Protein AF-A0A1F6DJ27-F1 (afdb_monomer_lite)

Secondary structure (DSSP, 8-state):
-------TTEEEEEEEE-SSEEEEEEEEEETTEEEEEEEEEETT-SS-PPEEEEEEETTEEEEEHHHHT-SSEEEEEEETTEEEEEEESSSEEEEEEESS--GGGGSHHHHHHHHHHHHHHTT-EE---HHHHHHHHHHHHHHHHHHHHHHHHHHHHHHHHHHHHHHHHHTSPPEEEEBTTS-EEEEEEE-TTTGGGSPTT-EEEEES-TTSTTTTEEEEEEEEE-TTS-EEEEEEEEBP-

Radius of gyration: 35.92 Å; chains: 1; bounding box: 66×37×95 Å

Sequence (241 aa):
MEAVNVFPGLSILDRHETELFDVETCMLSYNNVDYSVTRIHAKASENPRFLVNLVTCGERIIWSHECSGYPGVALLAMTEGGPVVALCKGERVQRIEPFVDDPDLDDIVERAEAKREAAESIGYQPWFSDYERRAQMLEQEIIRISACENRRRAHVESEEARAALLTRVMRRPYISVTTERNMRVRGIPVRENEWVMLPPSFTAVLVEDLSRPRDTAREVFDVYTDLQGATKRRHVQQVAR

Organism: NCBI:txid1798491

pLDDT: mean 87.17, std 9.62, range [28.94, 97.06]

Structure (mmCIF, N/CA/C/O backbone):
data_AF-A0A1F6DJ27-F1
#
_entry.id   AF-A0A1F6DJ27-F1
#
loop_
_atom_site.group_PDB
_atom_site.id
_atom_site.type_symbol
_atom_site.label_atom_id
_atom_site.label_alt_id
_atom_site.label_comp_id
_atom_site.label_asym_id
_atom_site.label_entity_id
_atom_site.label_seq_id
_atom_site.pdbx_PDB_ins_code
_atom_site.Cartn_x
_atom_site.Cartn_y
_atom_site.Cartn_z
_atom_site.occupancy
_atom_site.B_iso_or_equiv
_atom_site.auth_seq_id
_atom_site.auth_comp_id
_atom_site.auth_asym_id
_atom_site.auth_atom_id
_atom_site.pdbx_PDB_model_num
ATOM 1 N N . MET A 1 1 ? -18.532 25.944 19.732 1.00 31.36 1 MET A N 1
ATOM 2 C CA . MET A 1 1 ? -19.281 24.696 19.485 1.00 31.36 1 MET A CA 1
ATOM 3 C C . MET A 1 1 ? -18.398 23.859 18.591 1.00 31.36 1 MET A C 1
ATOM 5 O O . MET A 1 1 ? -18.355 24.107 17.394 1.00 31.36 1 MET A O 1
ATOM 9 N N . GLU A 1 2 ? -17.571 23.011 19.195 1.00 28.94 2 GLU A N 1
ATOM 10 C CA . GLU A 1 2 ? -16.697 22.107 18.448 1.00 28.94 2 GLU A CA 1
ATOM 11 C C . GLU A 1 2 ? -17.560 21.043 17.776 1.00 28.94 2 GLU A C 1
ATOM 13 O O . GLU A 1 2 ? -18.524 20.554 18.367 1.00 28.94 2 GLU A O 1
ATOM 18 N N . ALA A 1 3 ? -17.256 20.755 16.513 1.00 31.14 3 ALA A N 1
ATOM 19 C CA . ALA A 1 3 ? -17.939 19.726 15.757 1.00 31.14 3 ALA A CA 1
ATOM 20 C C . ALA A 1 3 ? -17.819 18.407 16.527 1.00 31.14 3 ALA A C 1
ATOM 22 O O . ALA A 1 3 ? -16.717 17.905 16.743 1.00 31.14 3 ALA A O 1
ATOM 23 N N . VAL A 1 4 ? -18.956 17.858 16.955 1.00 44.09 4 VAL A N 1
ATOM 24 C CA . VAL A 1 4 ? -19.041 16.452 17.341 1.00 44.09 4 VAL A CA 1
ATOM 25 C C . VAL A 1 4 ? -18.571 15.691 16.106 1.00 44.09 4 VAL A C 1
ATOM 27 O O . VAL A 1 4 ? -19.277 15.673 15.102 1.00 44.09 4 VAL A O 1
ATOM 30 N N . ASN A 1 5 ? -17.339 15.178 16.131 1.00 45.66 5 ASN A N 1
ATOM 31 C CA . ASN A 1 5 ? -16.780 14.362 15.058 1.00 45.66 5 ASN A CA 1
ATOM 32 C C . ASN A 1 5 ? -17.649 13.105 14.947 1.00 45.66 5 ASN A C 1
ATOM 34 O O . ASN A 1 5 ? -17.445 12.119 15.656 1.00 45.66 5 ASN A O 1
ATOM 38 N N . VAL A 1 6 ? -18.680 13.171 14.107 1.00 63.84 6 VAL A N 1
ATOM 39 C CA . VAL A 1 6 ? -19.507 12.021 13.767 1.00 63.84 6 VAL A CA 1
ATOM 40 C C . VAL A 1 6 ? -18.639 11.140 12.885 1.00 63.84 6 VAL A C 1
ATOM 42 O O . VAL A 1 6 ? -18.229 11.547 11.799 1.00 63.84 6 VAL A O 1
ATOM 45 N N . PHE A 1 7 ? -18.301 9.957 13.392 1.00 79.25 7 PHE A N 1
ATOM 46 C CA . PHE A 1 7 ? -17.564 8.960 12.628 1.00 79.25 7 PHE A CA 1
ATOM 47 C C . PHE A 1 7 ? -18.301 8.689 11.298 1.00 79.25 7 PHE A C 1
ATOM 49 O O . PHE A 1 7 ? -19.530 8.561 11.323 1.00 79.25 7 PHE A O 1
ATOM 56 N N . PRO A 1 8 ? -17.611 8.629 10.143 1.00 82.75 8 PRO A N 1
ATOM 57 C CA . PRO A 1 8 ? -18.275 8.477 8.850 1.00 82.75 8 PRO A CA 1
ATOM 58 C C . PRO A 1 8 ? -19.182 7.244 8.810 1.00 82.75 8 PRO A C 1
ATOM 60 O O . PRO A 1 8 ? -18.768 6.158 9.200 1.00 82.75 8 PRO A O 1
ATOM 63 N N . GLY A 1 9 ? -20.424 7.415 8.349 1.00 82.69 9 GLY A N 1
ATOM 64 C CA . GLY A 1 9 ? -21.405 6.325 8.259 1.00 82.69 9 GLY A CA 1
ATOM 65 C C . GLY A 1 9 ? -22.051 5.917 9.589 1.00 82.69 9 GLY A C 1
ATOM 66 O O . GLY A 1 9 ? -22.856 4.987 9.599 1.00 82.69 9 GLY A O 1
ATOM 67 N N . LEU A 1 10 ? -21.733 6.592 10.700 1.00 91.69 10 LEU A N 1
ATOM 68 C CA . LEU A 1 10 ? -22.278 6.284 12.020 1.00 91.69 10 LEU A CA 1
ATOM 69 C C . LEU A 1 10 ? -23.583 7.051 12.293 1.00 91.69 10 LEU A C 1
ATOM 71 O O . LEU A 1 10 ? -23.615 8.280 12.262 1.00 91.69 10 LEU A O 1
ATOM 75 N N . SER A 1 11 ? -24.641 6.324 12.641 1.00 91.50 11 SER A N 1
ATOM 76 C CA . SER A 1 11 ? -25.944 6.845 13.064 1.00 91.50 11 SER A CA 1
ATOM 77 C C . SER A 1 11 ? -26.268 6.369 14.477 1.00 91.50 11 SER A C 1
ATOM 79 O O . SER A 1 11 ? -26.145 5.185 14.774 1.00 91.50 11 SER A O 1
ATOM 81 N N . ILE A 1 12 ? -26.693 7.267 15.364 1.00 92.25 12 ILE A N 1
ATOM 82 C CA . ILE A 1 12 ? -27.079 6.901 16.735 1.00 92.25 12 ILE A CA 1
ATOM 83 C C . ILE A 1 12 ? -28.506 6.345 16.702 1.00 92.25 12 ILE A C 1
ATOM 85 O O . ILE A 1 12 ? -29.410 7.015 16.209 1.00 92.25 12 ILE A O 1
ATOM 89 N N . LEU A 1 13 ? -28.696 5.124 17.207 1.00 90.88 13 LEU A N 1
ATOM 90 C CA . LEU A 1 13 ? -30.005 4.467 17.276 1.00 90.88 13 LEU A CA 1
ATOM 91 C C . LEU A 1 13 ? -30.664 4.670 18.634 1.00 90.88 13 LEU A C 1
ATOM 93 O O . LEU A 1 13 ? -31.853 4.960 18.711 1.00 90.88 13 LEU A O 1
ATOM 97 N N . ASP A 1 14 ? -29.879 4.499 19.694 1.00 91.94 14 ASP A N 1
ATOM 98 C CA . ASP A 1 14 ? -30.344 4.596 21.068 1.00 91.94 14 ASP A CA 1
ATOM 99 C C . ASP A 1 14 ? -29.255 5.191 21.957 1.00 91.94 14 ASP A C 1
ATOM 101 O O . ASP A 1 14 ? -28.054 5.013 21.712 1.00 91.94 14 ASP A O 1
ATOM 105 N N . ARG A 1 15 ? -29.687 5.905 22.994 1.00 91.38 15 ARG A N 1
ATOM 106 C CA . ARG A 1 15 ? -28.810 6.545 23.967 1.00 91.38 15 ARG A CA 1
ATOM 107 C C . ARG A 1 15 ? -29.389 6.373 25.358 1.00 91.38 15 ARG A C 1
ATOM 109 O O . ARG A 1 15 ? -30.482 6.848 25.659 1.00 91.38 15 ARG A O 1
ATOM 116 N N . HIS A 1 16 ? -28.605 5.739 26.216 1.00 91.38 16 HIS A N 1
ATOM 117 C CA . HIS A 1 16 ? -28.919 5.559 27.618 1.00 91.38 16 HIS A CA 1
ATOM 118 C C . HIS A 1 16 ? -27.934 6.351 28.471 1.00 91.38 16 HIS A C 1
ATOM 120 O O . HIS A 1 16 ? -26.732 6.082 28.475 1.00 91.38 16 HIS A O 1
ATOM 126 N N . GLU A 1 17 ? -28.449 7.334 29.200 1.00 90.06 17 GLU A N 1
ATOM 127 C CA . GLU A 1 17 ? -27.646 8.170 30.083 1.00 90.06 17 GLU A CA 1
ATOM 128 C C . GLU A 1 17 ? -27.839 7.756 31.537 1.00 90.06 17 GLU A C 1
ATOM 130 O O . GLU A 1 17 ? -28.958 7.632 32.033 1.00 90.06 17 GLU A O 1
ATOM 135 N N . THR A 1 18 ? -26.723 7.600 32.237 1.00 89.88 18 THR A N 1
ATOM 136 C CA . THR A 1 18 ? -26.673 7.396 33.685 1.00 89.88 18 THR A CA 1
ATOM 137 C C . THR A 1 18 ? -25.943 8.567 34.344 1.00 89.88 18 THR A C 1
ATOM 139 O O . THR A 1 18 ? -25.424 9.464 33.670 1.00 89.88 18 THR A O 1
ATOM 142 N N . GLU A 1 19 ? -25.873 8.579 35.675 1.00 87.00 19 GLU A N 1
ATOM 143 C CA . GLU A 1 19 ? -25.094 9.586 36.412 1.00 87.00 19 GLU A CA 1
ATOM 144 C C . GLU A 1 19 ? -23.590 9.508 36.101 1.00 87.00 19 GLU A C 1
ATOM 146 O O . GLU A 1 19 ? -22.896 10.521 36.146 1.00 87.00 19 GLU A O 1
ATOM 151 N N . LEU A 1 20 ? -23.087 8.320 35.751 1.00 88.88 20 LEU A N 1
ATOM 152 C CA . LEU A 1 20 ? -21.654 8.055 35.584 1.00 88.88 20 LEU A CA 1
ATOM 153 C C . LEU A 1 20 ? -21.230 7.900 34.117 1.00 88.88 20 LEU A C 1
ATOM 155 O O . LEU A 1 20 ? -20.099 8.240 33.763 1.00 88.88 20 LEU A O 1
ATOM 159 N N . PHE A 1 21 ? -22.123 7.403 33.262 1.00 90.62 21 PHE A N 1
ATOM 160 C CA . PHE A 1 21 ? -21.814 7.010 31.888 1.00 90.62 21 PHE A CA 1
ATOM 161 C C . PHE A 1 21 ? -22.913 7.413 30.908 1.00 90.62 21 PHE A C 1
ATOM 163 O O . PHE A 1 21 ? -24.098 7.339 31.238 1.00 90.62 21 PHE A O 1
ATOM 170 N N . ASP A 1 22 ? -22.505 7.735 29.687 1.00 90.81 22 ASP A N 1
ATOM 171 C CA . ASP A 1 22 ? -23.363 7.762 28.507 1.00 90.81 22 ASP A CA 1
ATOM 172 C C . ASP A 1 22 ? -23.076 6.514 27.675 1.00 90.81 22 ASP A C 1
ATOM 174 O O . ASP A 1 22 ? -21.931 6.257 27.294 1.00 90.81 22 ASP A O 1
ATOM 178 N N . VAL A 1 23 ? -24.111 5.729 27.400 1.00 92.94 23 VAL A N 1
ATOM 179 C CA . VAL A 1 23 ? -24.032 4.552 26.537 1.00 92.94 23 VAL A CA 1
ATOM 180 C C . VAL A 1 23 ? -24.802 4.850 25.264 1.00 92.94 23 VAL A C 1
ATOM 182 O O . VAL A 1 23 ? -25.973 5.220 25.310 1.00 92.94 23 VAL A O 1
ATOM 185 N N . GLU A 1 24 ? -24.150 4.679 24.122 1.00 94.06 24 GLU A N 1
ATOM 186 C CA . GLU A 1 24 ? -24.771 4.848 22.815 1.00 94.06 24 GLU A CA 1
ATOM 187 C C . GLU A 1 24 ? -24.699 3.540 22.036 1.00 94.06 24 GLU A C 1
ATOM 189 O O . GLU A 1 24 ? -23.640 2.914 21.934 1.00 94.06 24 GLU A O 1
ATOM 194 N N . THR A 1 25 ? -25.834 3.148 21.465 1.00 93.62 25 THR A N 1
ATOM 195 C CA . THR A 1 25 ? -25.895 2.098 20.451 1.00 93.62 25 THR A CA 1
ATOM 196 C C . THR A 1 25 ? -26.029 2.772 19.098 1.00 93.62 25 THR A C 1
ATOM 198 O O . THR A 1 25 ? -26.949 3.559 18.863 1.00 93.62 25 THR A O 1
ATOM 201 N N . CYS A 1 26 ? -25.088 2.492 18.209 1.00 93.88 26 CYS A N 1
ATOM 202 C CA . CYS A 1 26 ? -24.986 3.120 16.905 1.00 93.88 26 CYS A CA 1
ATOM 203 C C . CYS A 1 26 ? -25.068 2.074 15.797 1.00 93.88 26 CYS A C 1
ATOM 205 O O . CYS A 1 26 ? -24.587 0.958 15.962 1.00 93.88 26 CYS A O 1
ATOM 207 N N . MET A 1 27 ? -25.614 2.463 14.650 1.00 94.62 27 MET A N 1
ATOM 208 C CA . MET A 1 27 ? -25.436 1.745 13.397 1.00 94.62 27 MET A CA 1
ATOM 209 C C . MET A 1 27 ? -24.292 2.382 12.618 1.00 94.62 27 MET A C 1
ATOM 211 O O . MET A 1 27 ? -24.297 3.593 12.412 1.00 94.62 27 MET A O 1
ATOM 215 N N . LEU A 1 28 ? -23.333 1.588 12.168 1.00 94.38 28 LEU A N 1
ATOM 216 C CA . LEU A 1 28 ? -22.291 1.990 11.237 1.00 94.38 28 LEU A CA 1
ATOM 217 C C . LEU A 1 28 ? -22.537 1.282 9.908 1.00 94.38 28 LEU A C 1
ATOM 219 O O . LEU A 1 28 ? -22.420 0.063 9.848 1.00 94.38 28 LEU A O 1
ATOM 223 N N . SER A 1 29 ? -22.856 2.031 8.856 1.00 91.94 29 SER A N 1
ATOM 224 C CA . SER A 1 29 ? -23.023 1.460 7.515 1.00 91.94 29 SER A CA 1
ATOM 225 C C . SER A 1 29 ? -21.735 1.616 6.709 1.00 91.94 29 SER A C 1
ATOM 227 O O . SER A 1 29 ? -21.254 2.736 6.512 1.00 91.94 29 SER A O 1
ATOM 229 N N . TYR A 1 30 ? -21.163 0.502 6.251 1.00 91.44 30 TYR A N 1
ATOM 230 C CA . TYR A 1 30 ? -19.947 0.466 5.437 1.00 91.44 30 TYR A CA 1
ATOM 231 C C . TYR A 1 30 ? -20.055 -0.628 4.370 1.00 91.44 30 TYR A C 1
ATOM 233 O O . TYR A 1 30 ? -20.403 -1.763 4.677 1.00 91.44 30 TYR A O 1
ATOM 241 N N . ASN A 1 31 ? -19.785 -0.296 3.102 1.00 88.81 31 ASN A N 1
ATOM 242 C CA . ASN A 1 31 ? -19.883 -1.223 1.961 1.00 88.81 31 ASN A CA 1
ATOM 243 C C . ASN A 1 31 ? -21.206 -2.025 1.889 1.00 88.81 31 ASN A C 1
ATOM 245 O O . ASN A 1 31 ? -21.210 -3.200 1.532 1.00 88.81 31 ASN A O 1
ATOM 249 N N . ASN A 1 32 ? -22.341 -1.377 2.185 1.00 87.75 32 ASN A N 1
ATOM 250 C CA . ASN A 1 32 ? -23.682 -1.987 2.264 1.00 87.75 32 ASN A CA 1
ATOM 251 C C . ASN A 1 32 ? -23.837 -3.063 3.356 1.00 87.75 32 ASN A C 1
ATOM 253 O O . ASN A 1 32 ? -24.753 -3.884 3.288 1.00 87.75 32 ASN A O 1
ATOM 257 N N . VAL A 1 33 ? -22.952 -3.061 4.351 1.00 90.81 33 VAL A N 1
ATOM 258 C CA . VAL A 1 33 ? -23.055 -3.879 5.556 1.00 90.81 33 VAL A CA 1
ATOM 259 C C . VAL A 1 33 ? -23.272 -2.954 6.746 1.00 90.81 33 VAL A C 1
ATOM 261 O O . VAL A 1 33 ? -22.558 -1.968 6.928 1.00 90.81 33 VAL A O 1
ATOM 264 N N . ASP A 1 34 ? -24.275 -3.288 7.549 1.00 93.81 34 ASP A N 1
ATOM 265 C CA . ASP A 1 34 ? -24.663 -2.528 8.727 1.00 93.81 34 ASP A CA 1
ATOM 266 C C . ASP A 1 34 ? -24.123 -3.207 9.990 1.00 93.81 34 ASP A C 1
ATOM 268 O O . ASP A 1 34 ? -24.441 -4.359 10.300 1.00 93.81 34 ASP A O 1
ATOM 272 N N . TYR A 1 35 ? -23.297 -2.470 10.725 1.00 95.31 35 TYR A N 1
ATOM 273 C CA . TYR A 1 35 ? -22.656 -2.907 11.956 1.00 95.31 35 TYR A CA 1
ATOM 274 C C . TYR A 1 35 ? -23.286 -2.201 13.151 1.00 95.31 35 TYR A C 1
ATOM 276 O O . TYR A 1 35 ? -23.347 -0.974 13.191 1.00 95.31 35 TYR A O 1
ATOM 284 N N . SER A 1 36 ? -23.698 -2.953 14.166 1.00 96.06 36 SER A N 1
ATOM 285 C CA . SER A 1 36 ? -24.142 -2.369 15.430 1.00 96.06 36 SER A CA 1
ATOM 286 C C . SER A 1 36 ? -22.947 -2.203 16.366 1.00 96.06 36 SER A C 1
ATOM 288 O O . SER A 1 36 ? -22.246 -3.170 16.678 1.00 96.06 36 SER A O 1
ATOM 290 N N . VAL A 1 37 ? -22.704 -0.963 16.791 1.00 96.12 37 VAL A N 1
ATOM 291 C CA . VAL A 1 37 ? -21.582 -0.552 17.638 1.00 96.12 37 VAL A CA 1
ATOM 292 C C . VAL A 1 37 ? -22.128 0.013 18.944 1.00 96.12 37 VAL A C 1
ATOM 294 O O . VAL A 1 37 ? -22.766 1.064 18.955 1.00 96.12 37 VAL A O 1
ATOM 297 N N . THR A 1 38 ? -21.840 -0.649 20.061 1.00 95.19 38 THR A N 1
ATOM 298 C CA . THR A 1 38 ? -22.116 -0.123 21.402 1.00 95.19 38 THR A CA 1
ATOM 299 C C . THR A 1 38 ? -20.874 0.569 21.933 1.00 95.19 38 THR A C 1
ATOM 301 O O . THR A 1 38 ? -19.794 -0.029 21.999 1.00 95.19 38 THR A O 1
ATOM 304 N N . ARG A 1 39 ? -21.027 1.824 22.349 1.00 93.81 39 ARG A N 1
ATOM 305 C CA . ARG A 1 39 ? -19.933 2.661 22.833 1.00 93.81 39 ARG A CA 1
ATOM 306 C C . ARG A 1 39 ? -20.294 3.370 24.135 1.00 93.81 39 ARG A C 1
ATOM 308 O O . ARG A 1 39 ? -21.455 3.686 24.373 1.00 93.81 39 ARG A O 1
ATOM 315 N N . ILE A 1 40 ? -19.298 3.598 24.984 1.00 92.75 40 ILE A N 1
ATOM 316 C CA . ILE A 1 40 ? -19.460 4.087 26.356 1.00 92.75 40 ILE A CA 1
ATOM 317 C C . ILE A 1 40 ? -18.561 5.302 26.565 1.00 92.75 40 ILE A C 1
ATOM 319 O O . ILE A 1 40 ? -17.367 5.253 26.284 1.00 92.75 40 ILE A O 1
ATOM 323 N N . HIS A 1 41 ? -19.113 6.381 27.101 1.00 89.88 41 HIS A N 1
ATOM 324 C CA . HIS A 1 41 ? -18.368 7.556 27.532 1.00 89.88 41 HIS A CA 1
ATOM 325 C C . HIS A 1 41 ? -18.562 7.758 29.036 1.00 89.88 41 HIS A C 1
ATOM 327 O O . HIS A 1 41 ? -19.687 7.836 29.521 1.00 89.88 41 HIS A O 1
ATOM 333 N N . ALA A 1 42 ? -17.467 7.822 29.793 1.00 87.00 42 ALA A N 1
ATOM 334 C CA . ALA A 1 42 ? -17.525 8.114 31.221 1.00 87.00 42 ALA A CA 1
ATOM 335 C C . ALA A 1 42 ? -17.586 9.629 31.439 1.00 87.00 42 ALA A C 1
ATOM 337 O O . ALA A 1 42 ? -16.676 10.340 31.028 1.00 87.00 42 ALA A O 1
ATOM 338 N N . LYS A 1 43 ? -18.606 10.127 32.146 1.00 86.25 43 LYS A N 1
ATOM 339 C CA . LYS A 1 43 ? -18.803 11.576 32.364 1.00 86.25 43 LYS A CA 1
ATOM 340 C C . LYS A 1 43 ? -17.688 12.229 33.183 1.00 86.25 43 LYS A C 1
ATOM 342 O O . LYS A 1 43 ? -17.456 13.424 33.061 1.00 86.25 43 LYS A O 1
ATOM 347 N N . ALA A 1 44 ? -17.000 11.442 34.009 1.00 83.38 44 ALA A N 1
ATOM 348 C CA . ALA A 1 44 ? -15.843 11.882 34.787 1.00 83.38 44 ALA A CA 1
ATOM 349 C C . ALA A 1 44 ? -14.523 11.884 33.986 1.00 83.38 44 ALA A C 1
ATOM 351 O O . ALA A 1 44 ? -13.494 12.294 34.517 1.00 83.38 44 ALA A O 1
ATOM 352 N N . SER A 1 45 ? -14.523 11.384 32.746 1.00 79.50 45 SER A N 1
ATOM 353 C CA . SER A 1 45 ? -13.336 11.349 31.892 1.00 79.50 45 SER A CA 1
ATOM 354 C C . SER A 1 45 ? -13.010 12.746 31.369 1.00 79.50 45 SER A C 1
ATOM 356 O O . SER A 1 45 ? -13.869 13.425 30.816 1.00 79.50 45 SER A O 1
ATOM 358 N N . GLU A 1 46 ? -11.742 13.147 31.464 1.00 74.44 46 GLU A N 1
ATOM 359 C CA . GLU A 1 46 ? -11.236 14.337 30.763 1.00 74.44 46 GLU A CA 1
ATOM 360 C C . GLU A 1 46 ? -11.166 14.120 29.241 1.00 74.44 46 GLU A C 1
ATOM 362 O O . GLU A 1 46 ? -11.126 15.076 28.470 1.00 74.44 46 GLU A O 1
ATOM 367 N N . ASN A 1 47 ? -11.164 12.860 28.792 1.00 73.94 47 ASN A N 1
ATOM 368 C CA . ASN A 1 47 ? -11.195 12.506 27.381 1.00 73.94 47 ASN A CA 1
ATOM 369 C C . ASN A 1 47 ? -12.656 12.427 26.898 1.00 73.94 47 ASN A C 1
ATOM 371 O O . ASN A 1 47 ? -13.366 11.524 27.350 1.00 73.94 47 ASN A O 1
ATOM 375 N N . PRO A 1 48 ? -13.087 13.290 25.956 1.00 72.81 48 PRO A N 1
ATOM 376 C CA . PRO A 1 48 ? -14.474 13.365 25.486 1.00 72.81 48 PRO A CA 1
ATOM 377 C C . PRO A 1 48 ? -14.876 12.207 24.552 1.00 72.81 48 PRO A C 1
ATOM 379 O O . PRO A 1 48 ? -15.929 12.245 23.915 1.00 72.81 48 PRO A O 1
ATOM 382 N N . ARG A 1 49 ? -14.011 11.202 24.376 1.00 81.81 49 ARG A N 1
ATOM 383 C CA . ARG A 1 49 ? -14.202 10.130 23.396 1.00 81.81 49 ARG A CA 1
ATOM 384 C C . ARG A 1 49 ? -14.989 8.965 23.971 1.00 81.81 49 ARG A C 1
ATOM 386 O O . ARG A 1 49 ? -14.729 8.494 25.074 1.00 81.81 49 ARG A O 1
ATOM 393 N N . PHE A 1 50 ? -15.888 8.441 23.149 1.00 85.69 50 PHE A N 1
ATOM 394 C CA . PHE A 1 50 ? -16.565 7.183 23.415 1.00 85.69 50 PHE A CA 1
ATOM 395 C C . PHE A 1 50 ? -15.619 5.999 23.194 1.00 85.69 50 PHE A C 1
ATOM 397 O O . PHE A 1 50 ? -14.977 5.885 22.148 1.00 85.69 50 PHE A O 1
ATOM 404 N N . LEU A 1 51 ? -15.581 5.102 24.173 1.00 92.19 51 LEU A N 1
ATOM 405 C CA . LEU A 1 51 ? -14.883 3.828 24.110 1.00 92.19 51 LEU A CA 1
ATOM 406 C C . LEU A 1 51 ? -15.788 2.777 23.471 1.00 92.19 51 LEU A C 1
ATOM 408 O O . LEU A 1 51 ? -16.952 2.654 23.840 1.00 92.19 51 LEU A O 1
ATOM 412 N N . VAL A 1 52 ? -15.265 2.003 22.530 1.00 94.25 52 VAL A N 1
ATOM 413 C CA . VAL A 1 52 ? -16.003 0.896 21.915 1.00 94.25 52 VAL A CA 1
ATOM 414 C C . VAL A 1 52 ? -16.085 -0.257 22.913 1.00 94.25 52 VAL A C 1
ATOM 416 O O . VAL A 1 52 ? -15.066 -0.689 23.448 1.00 94.25 52 VAL A O 1
ATOM 419 N N . ASN A 1 53 ? -17.294 -0.759 23.155 1.00 93.94 53 ASN A N 1
ATOM 420 C CA . ASN A 1 53 ? -17.533 -1.905 24.030 1.00 93.94 53 ASN A CA 1
ATOM 421 C C . ASN A 1 53 ? -17.853 -3.178 23.235 1.00 93.94 53 ASN A C 1
ATOM 423 O O . ASN A 1 53 ? -17.325 -4.242 23.542 1.00 93.94 53 ASN A O 1
ATOM 427 N N . LEU A 1 54 ? -18.700 -3.069 22.208 1.00 95.69 54 LEU A N 1
ATOM 428 C CA . LEU A 1 54 ? -19.178 -4.207 21.422 1.00 95.69 54 LEU A CA 1
ATOM 429 C C . LEU A 1 54 ? -19.401 -3.797 19.963 1.00 95.69 54 LEU A C 1
ATOM 431 O O . LEU A 1 54 ? -19.930 -2.719 19.698 1.00 95.69 54 LEU A O 1
ATOM 435 N N . VAL A 1 55 ? -19.032 -4.678 19.036 1.00 96.31 55 VAL A N 1
ATOM 436 C CA . VAL A 1 55 ? -19.296 -4.572 17.598 1.00 96.31 55 VAL A CA 1
ATOM 437 C C . VAL A 1 55 ? -19.923 -5.876 17.117 1.00 96.31 55 VAL A C 1
ATOM 439 O O . VAL A 1 55 ? -19.368 -6.960 17.318 1.00 96.31 55 VAL A O 1
ATOM 442 N N . THR A 1 56 ? -21.072 -5.773 16.455 1.00 96.00 56 THR A N 1
ATOM 443 C CA . THR A 1 56 ? -21.816 -6.913 15.903 1.00 96.00 56 THR A CA 1
ATOM 444 C C . THR A 1 56 ? -22.242 -6.655 14.461 1.00 96.00 56 THR A C 1
ATOM 446 O O . THR A 1 56 ? -22.434 -5.511 14.054 1.00 96.00 56 THR A O 1
ATOM 449 N N . CYS A 1 57 ? -22.405 -7.727 13.689 1.00 94.38 57 CYS A N 1
ATOM 450 C CA . CYS A 1 57 ? -23.008 -7.716 12.358 1.00 94.38 57 CYS A CA 1
ATOM 451 C C . CYS A 1 57 ? -24.079 -8.810 12.316 1.00 94.38 57 CYS A C 1
ATOM 453 O O . CYS A 1 57 ? -23.763 -10.004 12.325 1.00 94.38 57 CYS A O 1
ATOM 455 N N . GLY A 1 58 ? -25.353 -8.409 12.322 1.00 91.00 58 GLY A N 1
ATOM 456 C CA . GLY A 1 58 ? -26.462 -9.330 12.577 1.00 91.00 58 GLY A CA 1
ATOM 457 C C . GLY A 1 58 ? -26.314 -9.993 13.950 1.00 91.00 58 GLY A C 1
ATOM 458 O O . GLY A 1 58 ? -26.191 -9.310 14.961 1.00 91.00 58 GLY A O 1
ATOM 459 N N . GLU A 1 59 ? -26.284 -11.325 13.985 1.00 91.12 59 GLU A N 1
ATOM 460 C CA . GLU A 1 59 ? -26.103 -12.106 15.221 1.00 91.12 59 GLU A CA 1
ATOM 461 C C . GLU A 1 59 ? -24.624 -12.393 15.556 1.00 91.12 59 GLU A C 1
ATOM 463 O O . GLU A 1 59 ? -24.317 -12.909 16.632 1.00 91.12 59 GLU A O 1
ATOM 468 N N . ARG A 1 60 ? -23.681 -12.074 14.654 1.00 93.12 60 ARG A N 1
ATOM 469 C CA . ARG A 1 60 ? -22.246 -12.345 14.849 1.00 93.12 60 ARG A CA 1
ATOM 470 C C . ARG A 1 60 ? -21.595 -11.225 15.656 1.00 93.12 60 ARG A C 1
ATOM 472 O O . ARG A 1 60 ? -21.653 -10.059 15.266 1.00 93.12 60 ARG A O 1
ATOM 479 N N . ILE A 1 61 ? -20.886 -11.593 16.722 1.00 94.06 61 ILE A N 1
ATOM 480 C CA . ILE A 1 61 ? -19.953 -10.697 17.415 1.00 94.06 61 ILE A CA 1
ATOM 481 C C . ILE A 1 61 ? -18.675 -10.615 16.586 1.00 94.06 61 ILE A C 1
ATOM 483 O O . ILE A 1 61 ? -18.008 -11.624 16.362 1.00 94.06 61 ILE A O 1
ATOM 487 N N . ILE A 1 62 ? -18.351 -9.411 16.127 1.00 93.81 62 ILE A N 1
ATOM 488 C CA . ILE A 1 62 ? -17.086 -9.121 15.446 1.00 93.81 62 ILE A CA 1
ATOM 489 C C . ILE A 1 62 ? -16.019 -8.850 16.493 1.00 93.81 62 ILE A C 1
ATOM 491 O O . ILE A 1 62 ? -14.933 -9.417 16.449 1.00 93.81 62 ILE A O 1
ATOM 495 N N . TRP A 1 63 ? -16.352 -8.010 17.472 1.00 95.69 63 TRP A N 1
ATOM 496 C CA . TRP A 1 63 ? -15.430 -7.652 18.533 1.00 95.69 63 TRP A CA 1
ATOM 497 C C . TRP A 1 63 ? -16.172 -7.290 19.818 1.00 95.69 63 TRP A C 1
ATOM 499 O O . TRP A 1 63 ? -17.230 -6.671 19.777 1.00 95.69 63 TRP A O 1
ATOM 509 N N . SER A 1 64 ? -15.606 -7.656 20.967 1.00 94.56 64 SER A N 1
ATOM 510 C CA . SER A 1 64 ? -16.118 -7.310 22.295 1.00 94.56 64 SER A CA 1
ATOM 511 C C . SER A 1 64 ? -14.952 -7.017 23.230 1.00 94.56 64 SER A C 1
ATOM 513 O O . SER A 1 64 ? -13.988 -7.788 23.275 1.00 94.56 64 SER A O 1
ATOM 515 N N . HIS A 1 65 ? -15.051 -5.929 23.996 1.00 91.50 65 HIS A N 1
ATOM 516 C CA . HIS A 1 65 ? -14.034 -5.542 24.973 1.00 91.50 65 HIS A CA 1
ATOM 517 C C . HIS A 1 65 ? -13.832 -6.651 26.010 1.00 91.50 65 HIS A C 1
ATOM 519 O O . HIS A 1 65 ? -12.706 -7.119 26.190 1.00 91.50 65 HIS A O 1
ATOM 525 N N . GLU A 1 66 ? -14.930 -7.166 26.572 1.00 88.06 66 GLU A N 1
ATOM 526 C CA . GLU A 1 66 ? -14.930 -8.244 27.566 1.00 88.06 66 GLU A CA 1
ATOM 527 C C . GLU A 1 66 ? -14.263 -9.521 27.033 1.00 88.06 66 GLU A C 1
ATOM 529 O O . GLU A 1 66 ? -13.411 -10.108 27.701 1.00 88.06 66 GLU A O 1
ATOM 534 N N . CYS A 1 67 ? -14.587 -9.925 25.800 1.00 85.06 67 CYS A N 1
ATOM 535 C CA . CYS A 1 67 ? -14.026 -11.139 25.200 1.00 85.06 67 CYS A CA 1
ATOM 536 C C . CYS A 1 67 ? -12.562 -10.973 24.767 1.00 85.06 67 CYS A C 1
ATOM 538 O O . CYS A 1 67 ? -11.832 -11.959 24.685 1.00 85.06 67 CYS A O 1
ATOM 540 N N . SER A 1 68 ? -12.126 -9.745 24.470 1.00 85.81 68 SER A N 1
ATOM 541 C CA . SER A 1 68 ? -10.767 -9.475 23.988 1.00 85.81 68 SER A CA 1
ATOM 542 C C . SER A 1 68 ? -9.698 -9.598 25.077 1.00 85.81 68 SER A C 1
ATOM 544 O O . SER A 1 68 ? -8.525 -9.810 24.762 1.00 85.81 68 SER A O 1
ATOM 546 N N . GLY A 1 69 ? -10.076 -9.413 26.349 1.00 85.12 69 GLY A N 1
ATOM 547 C CA . GLY A 1 69 ? -9.138 -9.350 27.473 1.00 85.12 69 GLY A CA 1
ATOM 548 C C . GLY A 1 69 ? -8.099 -8.224 27.359 1.00 85.12 69 GLY A C 1
ATOM 549 O O . GLY A 1 69 ? -7.064 -8.277 28.027 1.00 85.12 69 GLY A O 1
ATOM 550 N N . TYR A 1 70 ? -8.321 -7.223 26.497 1.00 86.12 70 TYR A N 1
ATOM 551 C CA . TYR A 1 70 ? -7.363 -6.144 26.281 1.00 86.12 70 TYR A CA 1
ATOM 552 C C . TYR A 1 70 ? -7.388 -5.152 27.460 1.00 86.12 70 TYR A C 1
ATOM 554 O O . TYR A 1 70 ? -8.422 -4.544 27.727 1.00 86.12 70 TYR A O 1
ATOM 562 N N . PRO A 1 71 ? -6.257 -4.915 28.154 1.00 83.25 71 PRO A N 1
ATOM 563 C CA . PRO A 1 71 ? -6.224 -4.097 29.371 1.00 83.25 71 PRO A CA 1
ATOM 564 C C . PRO A 1 71 ? -6.235 -2.580 29.106 1.00 83.25 71 PRO A C 1
ATOM 566 O O . PRO A 1 71 ? -5.994 -1.796 30.023 1.00 83.25 71 PRO A O 1
ATOM 569 N N . GLY A 1 72 ? -6.411 -2.157 27.853 1.00 86.94 72 GLY A N 1
ATOM 570 C CA . GLY A 1 72 ? -6.428 -0.755 27.450 1.00 86.94 72 GLY A CA 1
ATOM 571 C C . GLY A 1 72 ? -7.809 -0.283 27.005 1.00 86.94 72 GLY A C 1
ATOM 572 O O . GLY A 1 72 ? -8.837 -0.892 27.308 1.00 86.94 72 GLY A O 1
ATOM 573 N N . VAL A 1 73 ? -7.819 0.826 26.273 1.00 90.81 73 VAL A N 1
ATOM 574 C CA . VAL A 1 73 ? -9.044 1.429 25.738 1.00 90.81 73 VAL A CA 1
ATOM 575 C C . VAL A 1 73 ? -9.230 1.040 24.278 1.00 90.81 73 VAL A C 1
ATOM 577 O O . VAL A 1 73 ? -8.254 0.860 23.553 1.00 90.81 73 VAL A O 1
ATOM 580 N N . ALA A 1 74 ? -10.479 0.923 23.846 1.00 94.69 74 ALA A N 1
ATOM 581 C CA . ALA A 1 74 ? -10.833 0.635 22.465 1.00 94.69 74 ALA A CA 1
ATOM 582 C C . ALA A 1 74 ? -11.530 1.852 21.858 1.00 94.69 74 ALA A C 1
ATOM 584 O O . ALA A 1 74 ? -12.465 2.386 22.452 1.00 94.69 74 ALA A O 1
ATOM 585 N N . LEU A 1 75 ? -11.070 2.305 20.697 1.00 94.12 75 LEU A N 1
ATOM 586 C CA . LEU A 1 75 ? -11.610 3.465 19.990 1.00 94.12 75 LEU A CA 1
ATOM 587 C C . LEU A 1 75 ? -12.021 3.064 18.577 1.00 94.12 75 LEU A C 1
ATOM 589 O O . LEU A 1 75 ? -11.410 2.185 17.975 1.00 94.12 75 LEU A O 1
ATOM 593 N N . LEU A 1 76 ? -13.049 3.719 18.046 1.00 95.00 76 LEU A N 1
ATOM 594 C CA . LEU A 1 76 ? -13.449 3.536 16.656 1.00 95.00 76 LEU A CA 1
ATOM 595 C C . LEU A 1 76 ? -12.524 4.370 15.760 1.00 95.00 76 LEU A C 1
ATOM 597 O O . LEU A 1 76 ? -12.368 5.570 15.993 1.00 95.00 76 LEU A O 1
ATOM 601 N N . ALA A 1 77 ? -11.907 3.729 14.771 1.00 95.06 77 ALA A N 1
ATOM 602 C CA . ALA A 1 77 ? -10.943 4.330 13.853 1.00 95.06 77 ALA A CA 1
ATOM 603 C C . ALA A 1 77 ? -11.272 3.945 12.404 1.00 95.06 77 ALA A C 1
ATOM 605 O O . ALA A 1 77 ? -11.967 2.955 12.164 1.00 95.06 77 ALA A O 1
ATOM 606 N N . MET A 1 78 ? -10.791 4.738 11.448 1.00 93.12 78 MET A N 1
ATOM 607 C CA . MET A 1 78 ? -10.963 4.479 10.017 1.00 93.12 78 MET A CA 1
ATOM 608 C C . MET A 1 78 ? -9.592 4.268 9.374 1.00 93.12 78 MET A C 1
ATOM 610 O O . MET A 1 78 ? -8.685 5.064 9.611 1.00 93.12 78 MET A O 1
ATOM 614 N N . THR A 1 79 ? -9.461 3.215 8.576 1.00 94.19 79 THR A N 1
ATOM 615 C CA . THR A 1 79 ? -8.314 2.949 7.695 1.00 94.19 79 THR A CA 1
ATOM 616 C C . THR A 1 79 ? -8.771 3.015 6.237 1.00 94.19 79 THR A C 1
ATOM 618 O O . THR A 1 79 ? -9.970 3.141 5.967 1.00 94.19 79 THR A O 1
ATOM 621 N N . GLU A 1 80 ? -7.848 2.912 5.284 1.00 89.88 80 GLU A N 1
ATOM 622 C CA . GLU A 1 80 ? -8.195 2.789 3.863 1.00 89.88 80 GLU A CA 1
ATOM 623 C C . GLU A 1 80 ? -9.024 1.519 3.591 1.00 89.88 80 GLU A C 1
ATOM 625 O O . GLU A 1 80 ? -10.001 1.562 2.840 1.00 89.88 80 GLU A O 1
ATOM 630 N N . GLY A 1 81 ? -8.705 0.421 4.287 1.00 87.56 81 GLY A N 1
ATOM 631 C CA . GLY A 1 81 ? -9.442 -0.851 4.236 1.00 87.56 81 GLY A CA 1
ATOM 632 C C . GLY A 1 81 ? -10.797 -0.858 4.965 1.00 87.56 81 GLY A C 1
ATOM 633 O O . GLY A 1 81 ? -11.559 -1.815 4.830 1.00 87.56 81 GLY A O 1
ATOM 634 N N . GLY A 1 82 ? -11.130 0.195 5.722 1.00 92.00 82 GLY A N 1
ATOM 635 C CA . GLY A 1 82 ? -12.441 0.368 6.353 1.00 92.00 82 GLY A CA 1
ATOM 636 C C . GLY A 1 82 ? -12.415 0.610 7.867 1.00 92.00 82 GLY A C 1
ATOM 637 O O . GLY A 1 82 ? -11.401 1.014 8.439 1.00 92.00 82 GLY A O 1
ATOM 638 N N . PRO A 1 83 ? -13.561 0.437 8.551 1.00 94.94 83 PRO A N 1
ATOM 639 C CA . PRO A 1 83 ? -13.656 0.702 9.977 1.00 94.94 83 PRO A CA 1
ATOM 640 C C . PRO A 1 83 ? -12.967 -0.387 10.802 1.00 94.94 83 PRO A C 1
ATOM 642 O O . PRO A 1 83 ? -13.108 -1.587 10.547 1.00 94.94 83 PRO A O 1
ATOM 645 N N . VAL A 1 84 ? -12.250 0.043 11.840 1.00 96.12 84 VAL A N 1
ATOM 646 C CA . VAL A 1 84 ? -11.528 -0.841 12.760 1.00 96.12 84 VAL A CA 1
ATOM 647 C C . VAL A 1 84 ? -11.750 -0.425 14.214 1.00 96.12 84 VAL A C 1
ATOM 649 O O . VAL A 1 84 ? -11.994 0.745 14.527 1.00 96.12 84 VAL A O 1
ATOM 652 N N . VAL A 1 85 ? -11.610 -1.380 15.133 1.00 96.25 85 VAL A N 1
ATOM 653 C CA . VAL A 1 85 ? -11.413 -1.091 16.556 1.00 96.25 85 VAL A CA 1
ATOM 654 C C . VAL A 1 85 ? -9.917 -0.912 16.809 1.00 96.25 85 VAL A C 1
ATOM 656 O O . VAL A 1 85 ? -9.139 -1.861 16.713 1.00 96.25 85 VAL A O 1
ATOM 659 N N . ALA A 1 86 ? -9.506 0.304 17.157 1.00 96.19 86 ALA A N 1
ATOM 660 C CA . ALA A 1 86 ? -8.147 0.614 17.577 1.00 96.19 86 ALA A CA 1
ATOM 661 C C . ALA A 1 86 ? -7.979 0.341 19.078 1.00 96.19 86 ALA A C 1
ATOM 663 O O . ALA A 1 86 ? -8.632 0.965 19.916 1.00 96.19 86 ALA A O 1
ATOM 664 N N . LEU A 1 87 ? -7.085 -0.587 19.417 1.00 95.75 87 LEU A N 1
ATOM 665 C CA . LEU A 1 87 ? -6.754 -0.966 20.788 1.00 95.75 87 LEU A CA 1
ATOM 666 C C . LEU A 1 87 ? -5.548 -0.159 21.267 1.00 95.75 87 LEU A C 1
ATOM 668 O O . LEU A 1 87 ? -4.424 -0.319 20.772 1.00 95.75 87 LEU A O 1
ATOM 672 N N . CYS A 1 88 ? -5.794 0.716 22.236 1.00 94.38 88 CYS A N 1
ATOM 673 C CA . CYS A 1 88 ? -4.858 1.739 22.670 1.00 94.38 88 CYS A CA 1
ATOM 674 C C . CYS A 1 88 ? -4.404 1.554 24.120 1.00 94.38 88 CYS A C 1
ATOM 676 O O . CYS A 1 88 ? -5.200 1.287 25.026 1.00 94.38 88 CYS A O 1
ATOM 678 N N . LYS A 1 89 ? -3.116 1.811 24.363 1.00 92.12 89 LYS A N 1
ATOM 679 C CA . LYS A 1 89 ? -2.541 1.930 25.708 1.00 92.12 89 LYS A CA 1
ATOM 680 C C . LYS A 1 89 ? -1.893 3.302 25.855 1.00 92.12 89 LYS A C 1
ATOM 682 O O . LYS A 1 89 ? -0.834 3.556 25.281 1.00 92.12 89 LYS A O 1
ATOM 687 N N . GLY A 1 90 ? -2.537 4.181 26.623 1.00 88.62 90 GLY A N 1
ATOM 688 C CA . GLY A 1 90 ? -2.262 5.619 26.554 1.00 88.62 90 GLY A CA 1
ATOM 689 C C . GLY A 1 90 ? -2.616 6.163 25.166 1.00 88.62 90 GLY A C 1
ATOM 690 O O . GLY A 1 90 ? -3.508 5.639 24.505 1.00 88.62 90 GLY A O 1
ATOM 691 N N . GLU A 1 91 ? -1.868 7.151 24.681 1.00 91.44 91 GLU A N 1
ATOM 692 C CA . GLU A 1 91 ? -2.058 7.753 23.346 1.00 91.44 91 GLU A CA 1
ATOM 693 C C . GLU A 1 91 ? -1.377 6.953 22.221 1.00 91.44 91 GLU A C 1
ATOM 695 O O . GLU A 1 91 ? -0.856 7.510 21.251 1.00 91.44 91 GLU A O 1
ATOM 700 N N . ARG A 1 92 ? -1.316 5.624 22.376 1.00 95.19 92 ARG A N 1
ATOM 701 C CA . ARG A 1 92 ? -0.661 4.732 21.420 1.00 95.19 92 ARG A CA 1
ATOM 702 C C . ARG A 1 92 ? -1.559 3.594 20.976 1.00 95.19 92 ARG A C 1
ATOM 704 O O . ARG A 1 92 ? -1.985 2.809 21.822 1.00 95.19 92 ARG A O 1
ATOM 711 N N . VAL A 1 93 ? -1.749 3.450 19.666 1.00 96.56 93 VAL A N 1
ATOM 712 C CA . VAL A 1 93 ? -2.428 2.294 19.063 1.00 96.56 93 VAL A CA 1
ATOM 713 C C . VAL A 1 93 ? -1.463 1.117 19.030 1.00 96.56 93 VAL A C 1
ATOM 715 O O . VAL A 1 93 ? -0.415 1.182 18.388 1.00 96.56 93 VAL A O 1
ATOM 718 N N . GLN A 1 94 ? -1.794 0.040 19.735 1.00 95.25 94 GLN A N 1
ATOM 719 C CA . GLN A 1 94 ? -0.959 -1.162 19.802 1.00 95.25 94 GLN A CA 1
ATOM 720 C C . GLN A 1 94 ? -1.423 -2.248 18.840 1.00 95.25 94 GLN A C 1
ATOM 722 O O . GLN A 1 94 ? -0.595 -2.975 18.291 1.00 95.25 94 GLN A O 1
ATOM 727 N N . ARG A 1 95 ? -2.738 -2.357 18.651 1.00 94.56 95 ARG A N 1
ATOM 728 C CA . ARG A 1 95 ? -3.382 -3.394 17.848 1.00 94.56 95 ARG A CA 1
ATOM 729 C C . ARG A 1 95 ? -4.651 -2.828 17.219 1.00 94.56 95 ARG A C 1
ATOM 731 O O . ARG A 1 95 ? -5.228 -1.879 17.741 1.00 94.56 95 ARG A O 1
ATOM 738 N N . ILE A 1 96 ? -5.056 -3.418 16.105 1.00 95.56 96 ILE A N 1
ATOM 739 C CA . ILE A 1 96 ? -6.312 -3.120 15.421 1.00 95.56 96 ILE A CA 1
ATOM 740 C C . ILE A 1 96 ? -7.106 -4.412 15.231 1.00 95.56 96 ILE A C 1
ATOM 742 O O . ILE A 1 96 ? -6.503 -5.478 15.048 1.00 95.56 96 ILE A O 1
ATOM 746 N N . GLU A 1 97 ? -8.429 -4.289 15.279 1.00 95.00 97 GLU A N 1
ATOM 747 C CA . GLU A 1 97 ? -9.395 -5.340 14.949 1.00 95.00 97 GLU A CA 1
ATOM 748 C C . GLU A 1 97 ? -10.322 -4.825 13.845 1.00 95.00 97 GLU A C 1
ATOM 750 O O . GLU A 1 97 ? -11.157 -3.953 14.114 1.00 95.00 97 GLU A O 1
ATOM 755 N N . PRO A 1 98 ? -10.143 -5.278 12.597 1.00 94.12 98 PRO A N 1
ATOM 756 C CA . PRO A 1 98 ? -10.950 -4.809 11.484 1.00 94.12 98 PRO A CA 1
ATOM 757 C C . PRO A 1 98 ? -12.381 -5.346 11.565 1.00 94.12 98 PRO A C 1
ATOM 759 O O . PRO A 1 98 ? -12.635 -6.416 12.115 1.00 94.12 98 PRO A O 1
ATOM 762 N N . PHE A 1 99 ? -13.336 -4.583 11.030 1.00 92.94 99 PHE A N 1
ATOM 763 C CA . PHE A 1 99 ? -14.739 -5.012 10.968 1.00 92.94 99 PHE A CA 1
ATOM 764 C C . PHE A 1 99 ? -14.984 -6.004 9.829 1.00 92.94 99 PHE A C 1
ATOM 766 O O . PHE A 1 99 ? -15.917 -6.809 9.882 1.00 92.94 99 PHE A O 1
ATOM 773 N N . VAL A 1 100 ? -14.165 -5.896 8.785 1.00 88.12 100 VAL A N 1
ATOM 774 C CA . VAL A 1 100 ? -14.176 -6.743 7.599 1.00 88.12 100 VAL A CA 1
ATOM 775 C C . VAL A 1 100 ? -12.967 -7.665 7.683 1.00 88.12 100 VAL A C 1
ATOM 777 O O . VAL A 1 100 ? -11.860 -7.210 7.961 1.00 88.12 100 VAL A O 1
ATOM 780 N N . ASP A 1 101 ? -13.192 -8.955 7.452 1.00 83.50 101 ASP A N 1
ATOM 781 C CA . ASP A 1 101 ? -12.109 -9.922 7.302 1.00 83.50 101 ASP A CA 1
ATOM 782 C C . ASP A 1 101 ? -11.389 -9.612 5.972 1.00 83.50 101 ASP A C 1
ATOM 784 O O . ASP A 1 101 ? -11.919 -9.897 4.896 1.00 83.50 101 ASP A O 1
ATOM 788 N N . ASP A 1 102 ? -10.219 -8.977 6.053 1.00 83.31 102 ASP A N 1
ATOM 789 C CA . ASP A 1 102 ? -9.368 -8.626 4.912 1.00 83.31 102 ASP A CA 1
ATOM 790 C C . ASP A 1 102 ? -8.118 -9.528 4.901 1.00 83.31 102 ASP A C 1
ATOM 792 O O . ASP A 1 102 ? -7.319 -9.447 5.841 1.00 83.31 102 ASP A O 1
ATOM 796 N N . PRO A 1 103 ? -7.940 -10.395 3.882 1.00 85.44 103 PRO A N 1
ATOM 797 C CA . PRO A 1 103 ? -6.766 -11.257 3.759 1.00 85.44 103 PRO A CA 1
ATOM 798 C C . PRO A 1 103 ? -5.444 -10.491 3.710 1.00 85.44 103 PRO A C 1
ATOM 800 O O . PRO A 1 103 ? -4.423 -11.032 4.128 1.00 85.44 103 PRO A O 1
ATOM 803 N N . ASP A 1 104 ? -5.443 -9.247 3.229 1.00 83.62 104 ASP A N 1
ATOM 804 C CA . ASP A 1 104 ? -4.216 -8.455 3.137 1.00 83.62 104 ASP A CA 1
ATOM 805 C C . ASP A 1 104 ? -3.707 -8.085 4.543 1.00 83.62 104 ASP A C 1
ATOM 807 O O . ASP A 1 104 ? -2.503 -8.018 4.774 1.00 83.62 104 ASP A O 1
ATOM 811 N N . LEU A 1 105 ? -4.592 -7.998 5.546 1.00 83.69 105 LEU A N 1
ATOM 812 C CA . LEU A 1 105 ? -4.221 -7.762 6.951 1.00 83.69 105 LEU A CA 1
ATOM 813 C C . LEU A 1 105 ? -3.620 -8.991 7.665 1.00 83.69 105 LEU A C 1
ATOM 815 O O . LEU A 1 105 ? -3.237 -8.882 8.842 1.00 83.69 105 LEU A O 1
ATOM 819 N N . ASP A 1 106 ? -3.522 -10.141 6.985 1.00 86.12 106 ASP A N 1
ATOM 820 C CA . ASP A 1 106 ? -2.665 -11.252 7.416 1.00 86.12 106 ASP A CA 1
ATOM 821 C C . ASP A 1 106 ? -1.180 -10.950 7.146 1.00 86.12 106 ASP A C 1
ATOM 823 O O . ASP A 1 106 ? -0.308 -11.487 7.841 1.00 86.12 106 ASP A O 1
ATOM 827 N N . ASP A 1 107 ? -0.876 -10.060 6.193 1.00 90.88 107 ASP A N 1
ATOM 828 C CA . ASP A 1 107 ? 0.473 -9.543 5.996 1.00 90.88 107 ASP A CA 1
ATOM 829 C C . ASP A 1 107 ? 0.841 -8.561 7.121 1.00 90.88 107 ASP A C 1
ATOM 831 O O . ASP A 1 107 ? 0.104 -7.645 7.498 1.00 90.88 107 ASP A O 1
ATOM 835 N N . ILE A 1 108 ? 2.016 -8.775 7.712 1.00 91.62 108 ILE A N 1
ATOM 836 C CA . ILE A 1 108 ? 2.485 -7.997 8.860 1.00 91.62 108 ILE A CA 1
ATOM 837 C C . ILE A 1 108 ? 2.753 -6.528 8.507 1.00 91.62 108 ILE A C 1
ATOM 839 O O . ILE A 1 108 ? 2.645 -5.669 9.388 1.00 91.62 108 ILE A O 1
ATOM 843 N N . VAL A 1 109 ? 3.138 -6.236 7.263 1.00 92.69 109 VAL A N 1
ATOM 844 C CA . VAL A 1 109 ? 3.402 -4.873 6.816 1.00 92.69 109 VAL A CA 1
ATOM 845 C C . VAL A 1 109 ? 2.089 -4.156 6.575 1.00 92.69 109 VAL A C 1
ATOM 847 O O . VAL A 1 109 ? 1.884 -3.124 7.209 1.00 92.69 109 VAL A O 1
ATOM 850 N N . GLU A 1 110 ? 1.172 -4.744 5.812 1.00 93.25 110 GLU A N 1
ATOM 851 C CA . GLU A 1 110 ? -0.168 -4.186 5.574 1.00 93.25 110 GLU A CA 1
ATOM 852 C C . GLU A 1 110 ? -0.911 -3.935 6.894 1.00 93.25 110 GLU A C 1
ATOM 854 O O . GLU A 1 110 ? -1.439 -2.851 7.155 1.00 93.25 110 GLU A O 1
ATOM 859 N N . ARG A 1 111 ? -0.839 -4.879 7.840 1.00 93.75 111 ARG A N 1
ATOM 860 C CA . ARG A 1 111 ? -1.411 -4.677 9.178 1.00 93.75 111 ARG A CA 1
ATOM 861 C C . ARG A 1 111 ? -0.756 -3.523 9.940 1.00 93.75 111 ARG A C 1
ATOM 863 O O . ARG A 1 111 ? -1.417 -2.831 10.722 1.00 93.75 111 ARG A O 1
ATOM 870 N N . ALA A 1 112 ? 0.547 -3.318 9.765 1.00 94.94 112 ALA A N 1
ATOM 871 C CA . ALA A 1 112 ? 1.259 -2.203 10.375 1.00 94.94 112 ALA A CA 1
ATOM 872 C C . ALA A 1 112 ? 0.933 -0.860 9.687 1.00 94.94 112 ALA A C 1
ATOM 874 O O . ALA A 1 112 ? 0.884 0.164 10.374 1.00 94.94 112 ALA A O 1
ATOM 875 N N . GLU A 1 113 ? 0.670 -0.857 8.382 1.00 94.75 113 GLU A N 1
ATOM 876 C CA . GLU A 1 113 ? 0.179 0.294 7.609 1.00 94.75 113 GLU A CA 1
ATOM 877 C C . GLU A 1 113 ? -1.211 0.704 8.115 1.00 94.75 113 GLU A C 1
ATOM 879 O O . GLU A 1 113 ? -1.372 1.802 8.652 1.00 94.75 113 GLU A O 1
ATOM 884 N N . ALA A 1 114 ? -2.163 -0.231 8.142 1.00 95.62 114 ALA A N 1
ATOM 885 C CA . ALA A 1 114 ? -3.508 -0.003 8.665 1.00 95.62 114 ALA A CA 1
ATOM 886 C C . ALA A 1 114 ? -3.496 0.459 10.136 1.00 95.62 114 ALA A C 1
ATOM 888 O O . ALA A 1 114 ? -4.287 1.305 10.555 1.00 95.62 114 ALA A O 1
ATOM 889 N N . LYS A 1 115 ? -2.557 -0.035 10.957 1.00 96.50 115 LYS A N 1
ATOM 890 C CA . LYS A 1 115 ? -2.379 0.451 12.337 1.00 96.50 115 LYS A CA 1
ATOM 891 C C . LYS A 1 115 ? -1.903 1.907 12.392 1.00 96.50 115 LYS A C 1
ATOM 893 O O . LYS A 1 115 ? -2.284 2.632 13.315 1.00 96.50 115 LYS A O 1
ATOM 898 N N . ARG A 1 116 ? -1.055 2.327 11.449 1.00 97.06 116 ARG A N 1
ATOM 899 C CA . ARG A 1 116 ? -0.594 3.717 11.311 1.00 97.06 116 ARG A CA 1
ATOM 900 C C . ARG A 1 116 ? -1.764 4.628 10.949 1.00 97.06 116 ARG A C 1
ATOM 902 O O . ARG A 1 116 ? -1.968 5.622 11.640 1.00 97.06 116 ARG A O 1
ATOM 909 N N . GLU A 1 117 ? -2.552 4.242 9.953 1.00 96.44 117 GLU A N 1
ATOM 910 C CA . GLU A 1 117 ? -3.747 4.973 9.510 1.00 96.44 117 GLU A CA 1
ATOM 911 C C . GLU A 1 117 ? -4.793 5.084 10.620 1.00 96.44 117 GLU A C 1
ATOM 913 O O . GLU A 1 117 ? -5.294 6.170 10.909 1.00 96.44 117 GLU A O 1
ATOM 918 N N . ALA A 1 118 ? -5.062 3.980 11.324 1.00 96.25 118 ALA A N 1
ATOM 919 C CA . ALA A 1 118 ? -5.986 3.977 12.448 1.00 96.25 118 ALA A CA 1
ATOM 920 C C . ALA A 1 118 ? -5.539 4.965 13.533 1.00 96.25 118 ALA A C 1
ATOM 922 O O . ALA A 1 118 ? -6.363 5.720 14.052 1.00 96.25 118 ALA A O 1
ATOM 923 N N . ALA A 1 119 ? -4.239 4.995 13.849 1.00 96.38 119 ALA A N 1
ATOM 924 C CA . ALA A 1 119 ? -3.671 5.947 14.797 1.00 96.38 119 ALA A CA 1
ATOM 925 C C . ALA A 1 119 ? -3.829 7.395 14.319 1.00 96.38 119 ALA A C 1
ATOM 927 O O . ALA A 1 119 ? -4.267 8.236 15.101 1.00 96.38 119 ALA A O 1
ATOM 928 N N . GLU A 1 120 ? -3.556 7.674 13.046 1.00 95.81 120 GLU A N 1
ATOM 929 C CA . GLU A 1 120 ? -3.731 9.001 12.453 1.00 95.81 120 GLU A CA 1
ATOM 930 C C . GLU A 1 120 ? -5.194 9.464 12.491 1.00 95.81 120 GLU A C 1
ATOM 932 O O . GLU A 1 120 ? -5.469 10.575 12.948 1.00 95.81 120 GLU A O 1
ATOM 937 N N . SER A 1 121 ? -6.141 8.589 12.133 1.00 94.06 121 SER A N 1
ATOM 938 C CA . SER A 1 121 ? -7.579 8.902 12.110 1.00 94.06 121 SER A CA 1
ATOM 939 C C . SER A 1 121 ? -8.122 9.349 13.473 1.00 94.06 121 SER A C 1
ATOM 941 O O . SER A 1 121 ? -9.043 10.163 13.555 1.00 94.06 121 SER A O 1
ATOM 943 N N . ILE A 1 122 ? -7.518 8.853 14.557 1.00 91.88 122 ILE A N 1
ATOM 944 C CA . ILE A 1 122 ? -7.872 9.206 15.932 1.00 91.88 122 ILE A CA 1
ATOM 945 C C . ILE A 1 122 ? -6.847 10.160 16.569 1.00 91.88 122 ILE A C 1
ATOM 947 O O . ILE A 1 122 ? -6.955 10.456 17.758 1.00 91.88 122 ILE A O 1
ATOM 951 N N . GLY A 1 123 ? -5.855 10.666 15.836 1.00 92.06 123 GLY A N 1
ATOM 952 C CA . GLY A 1 123 ? -4.835 11.590 16.350 1.00 92.06 123 GLY A CA 1
ATOM 953 C C . GLY A 1 123 ? -3.908 11.003 17.424 1.00 92.06 123 GLY A C 1
ATOM 954 O O . GLY A 1 123 ? -3.469 11.730 18.312 1.00 92.06 123 GLY A O 1
ATOM 955 N N . TYR A 1 124 ? -3.660 9.692 17.400 1.00 94.50 124 TYR A N 1
ATOM 956 C CA . TYR A 1 124 ? -2.758 8.968 18.306 1.00 94.50 124 TYR A CA 1
ATOM 957 C C . TYR A 1 124 ? -1.470 8.559 17.580 1.00 94.50 124 TYR A C 1
ATOM 959 O O . TYR A 1 124 ? -1.340 8.694 16.367 1.00 94.50 124 TYR A O 1
ATOM 967 N N . GLN A 1 125 ? -0.497 8.038 18.329 1.00 96.88 125 GLN A N 1
ATOM 968 C CA . GLN A 1 125 ? 0.736 7.499 17.754 1.00 96.88 125 GLN A CA 1
ATOM 969 C C . GLN A 1 125 ? 0.631 5.981 17.549 1.00 96.88 125 GLN A C 1
ATOM 971 O O . GLN A 1 125 ? 0.133 5.276 18.428 1.00 96.88 125 GLN A O 1
ATOM 976 N N . PRO A 1 126 ? 1.129 5.411 16.445 1.00 96.75 126 PRO A N 1
ATOM 977 C CA . PRO A 1 126 ? 1.213 3.964 16.322 1.00 96.75 126 PRO A CA 1
ATOM 978 C C . PRO A 1 126 ? 2.347 3.417 17.198 1.00 96.75 126 PRO A C 1
ATOM 980 O O . PRO A 1 126 ? 3.431 3.997 17.302 1.00 96.75 126 PRO A O 1
ATOM 983 N N . TRP A 1 127 ? 2.126 2.262 17.820 1.00 96.69 127 TRP A N 1
ATOM 984 C CA . TRP A 1 127 ? 3.181 1.485 18.458 1.00 96.69 127 TRP A CA 1
ATOM 985 C C . TRP A 1 127 ? 3.453 0.226 17.644 1.00 96.69 127 TRP A C 1
ATOM 987 O O . TRP A 1 127 ? 2.603 -0.657 17.546 1.00 96.69 127 TRP A O 1
ATOM 997 N N . PHE A 1 128 ? 4.660 0.139 17.088 1.00 95.50 128 PHE A N 1
ATOM 998 C CA . PHE A 1 128 ? 5.134 -1.043 16.374 1.00 95.50 128 PHE A CA 1
ATOM 999 C C . PHE A 1 128 ? 6.000 -1.919 17.271 1.00 95.50 128 PHE A C 1
ATOM 1001 O O . PHE A 1 128 ? 6.902 -1.413 17.953 1.00 95.50 128 PHE A O 1
ATOM 1008 N N . SER A 1 129 ? 5.745 -3.221 17.209 1.00 93.81 129 SER A N 1
ATOM 1009 C CA . SER A 1 129 ? 6.616 -4.270 17.723 1.00 93.81 129 SER A CA 1
ATOM 1010 C C . SER A 1 129 ? 7.915 -4.353 16.915 1.00 93.81 129 SER A C 1
ATOM 1012 O O . SER A 1 129 ? 8.011 -3.857 15.790 1.00 93.81 129 SER A O 1
ATOM 1014 N N . ASP A 1 130 ? 8.926 -5.020 17.470 1.00 94.38 130 ASP A N 1
ATOM 1015 C CA . ASP A 1 130 ? 10.199 -5.213 16.769 1.00 94.38 130 ASP A CA 1
ATOM 1016 C C . ASP A 1 130 ? 10.055 -6.054 15.493 1.00 94.38 130 ASP A C 1
ATOM 1018 O O . ASP A 1 130 ? 10.852 -5.887 14.572 1.00 94.38 130 ASP A O 1
ATOM 1022 N N . TYR A 1 131 ? 9.057 -6.941 15.426 1.00 92.00 131 TYR A N 1
ATOM 1023 C CA . TYR A 1 131 ? 8.778 -7.753 14.239 1.00 92.00 131 TYR A CA 1
ATOM 1024 C C . TYR A 1 131 ? 8.182 -6.914 13.112 1.00 92.00 131 TYR A C 1
ATOM 1026 O O . TYR A 1 131 ? 8.692 -6.965 11.998 1.00 92.00 131 TYR A O 1
ATOM 1034 N N . GLU A 1 132 ? 7.182 -6.083 13.415 1.00 93.06 132 GLU A N 1
ATOM 1035 C CA . GLU A 1 132 ? 6.572 -5.175 12.432 1.00 93.06 132 GLU A CA 1
ATOM 1036 C C . GLU A 1 132 ? 7.609 -4.193 11.876 1.00 93.06 132 GLU A C 1
ATOM 1038 O O . GLU A 1 132 ? 7.716 -4.024 10.666 1.00 93.06 132 GLU A O 1
ATOM 1043 N N . ARG A 1 133 ? 8.457 -3.615 12.742 1.00 93.25 133 ARG A N 1
ATOM 1044 C CA . ARG A 1 133 ? 9.539 -2.721 12.293 1.00 93.25 133 ARG A CA 1
ATOM 1045 C C . ARG A 1 133 ? 10.518 -3.424 11.358 1.00 93.25 133 ARG A C 1
ATOM 1047 O O . ARG A 1 133 ? 10.933 -2.840 10.362 1.00 93.25 133 ARG A O 1
ATOM 1054 N N . ARG A 1 134 ? 10.917 -4.658 11.683 1.00 92.50 134 ARG A N 1
ATOM 1055 C CA . ARG A 1 134 ? 11.835 -5.436 10.838 1.00 92.50 134 ARG A CA 1
ATOM 1056 C C . ARG A 1 134 ? 11.199 -5.800 9.503 1.00 92.50 134 ARG A C 1
ATOM 1058 O O . ARG A 1 134 ? 11.883 -5.701 8.493 1.00 92.50 134 ARG A O 1
ATOM 1065 N N . ALA A 1 135 ? 9.929 -6.194 9.495 1.00 92.12 135 ALA A N 1
ATOM 1066 C CA . ALA A 1 135 ? 9.217 -6.524 8.267 1.00 92.12 135 ALA A CA 1
ATOM 1067 C C . ALA A 1 135 ? 9.131 -5.313 7.327 1.00 92.12 135 ALA A C 1
ATOM 1069 O O . ALA A 1 135 ? 9.559 -5.411 6.182 1.00 92.12 135 ALA A O 1
ATOM 1070 N N . GLN A 1 136 ? 8.737 -4.147 7.853 1.00 90.25 136 GLN A N 1
ATOM 1071 C CA . GLN A 1 136 ? 8.709 -2.893 7.091 1.00 90.25 136 GLN A CA 1
ATOM 1072 C C . GLN A 1 136 ? 10.087 -2.523 6.517 1.00 90.25 136 GLN A C 1
ATOM 1074 O O . GLN A 1 136 ? 10.194 -2.105 5.367 1.00 90.25 136 GLN A O 1
ATOM 1079 N N . MET A 1 137 ? 11.168 -2.701 7.288 1.00 92.19 137 MET A N 1
ATOM 1080 C CA . MET A 1 137 ? 12.530 -2.462 6.786 1.00 92.19 137 MET A CA 1
ATOM 1081 C C . MET A 1 137 ? 12.927 -3.433 5.667 1.00 92.19 137 MET A C 1
ATOM 1083 O O . MET A 1 137 ? 13.572 -3.024 4.703 1.00 92.19 137 MET A O 1
ATOM 1087 N N . LEU A 1 138 ? 12.579 -4.716 5.797 1.00 91.75 138 LEU A N 1
ATOM 1088 C CA . LEU A 1 138 ? 12.910 -5.733 4.798 1.00 91.75 138 LEU A CA 1
ATOM 1089 C C . LEU A 1 138 ? 12.175 -5.488 3.484 1.00 91.75 138 LEU A C 1
ATOM 1091 O O . LEU A 1 138 ? 12.792 -5.575 2.426 1.00 91.75 138 LEU A O 1
ATOM 1095 N N . GLU A 1 139 ? 10.894 -5.140 3.541 1.00 89.25 139 GLU A N 1
ATOM 1096 C CA . GLU A 1 139 ? 10.118 -4.834 2.345 1.00 89.25 139 GLU A CA 1
ATOM 1097 C C . GLU A 1 139 ? 10.676 -3.617 1.598 1.00 89.25 139 GLU A C 1
ATOM 1099 O O . GLU A 1 139 ? 10.900 -3.676 0.386 1.00 89.25 139 GLU A O 1
ATOM 1104 N N . GLN A 1 140 ? 11.017 -2.546 2.321 1.00 88.06 140 GLN A N 1
ATOM 1105 C CA . GLN A 1 140 ? 11.668 -1.376 1.727 1.00 88.06 140 GLN A CA 1
ATOM 1106 C C . GLN A 1 140 ? 12.984 -1.740 1.024 1.00 88.06 140 GLN A C 1
ATOM 1108 O O . GLN A 1 140 ? 13.274 -1.227 -0.062 1.00 88.06 140 GLN A O 1
ATOM 1113 N N . GLU A 1 141 ? 13.773 -2.648 1.603 1.00 89.19 141 GLU A N 1
ATOM 1114 C CA . GLU A 1 141 ? 15.019 -3.105 0.988 1.00 89.19 141 GLU A CA 1
ATOM 1115 C C . GLU A 1 141 ? 14.763 -3.994 -0.242 1.00 89.19 141 GLU A C 1
ATOM 1117 O O . GLU A 1 141 ? 15.443 -3.839 -1.258 1.00 89.19 141 GLU A O 1
ATOM 1122 N N . ILE A 1 142 ? 13.742 -4.857 -0.217 1.00 91.19 142 ILE A N 1
ATOM 1123 C CA . ILE A 1 142 ? 13.325 -5.662 -1.379 1.00 91.19 142 ILE A CA 1
ATOM 1124 C C . ILE A 1 142 ? 12.912 -4.756 -2.544 1.00 91.19 142 ILE A C 1
ATOM 1126 O O . ILE A 1 142 ? 13.371 -4.955 -3.677 1.00 91.19 142 ILE A O 1
ATOM 1130 N N . ILE A 1 143 ? 12.096 -3.733 -2.279 1.00 88.81 143 ILE A N 1
ATOM 1131 C CA . ILE A 1 143 ? 11.669 -2.748 -3.283 1.00 88.81 143 ILE A CA 1
ATOM 1132 C C . ILE A 1 143 ? 12.892 -2.032 -3.869 1.00 88.81 143 ILE A C 1
ATOM 1134 O O . ILE A 1 143 ? 13.029 -1.897 -5.090 1.00 88.81 143 ILE A O 1
ATOM 1138 N N . ARG A 1 144 ? 13.825 -1.613 -3.008 1.00 92.00 144 ARG A N 1
ATOM 1139 C CA . ARG A 1 144 ? 15.056 -0.931 -3.416 1.00 92.00 144 ARG A CA 1
ATOM 1140 C C . ARG A 1 144 ? 15.934 -1.801 -4.317 1.00 92.00 144 ARG A C 1
ATOM 1142 O O . ARG A 1 144 ? 16.408 -1.317 -5.351 1.00 92.00 144 ARG A O 1
ATOM 1149 N N . ILE A 1 145 ? 16.157 -3.058 -3.940 1.00 91.12 145 ILE A N 1
ATOM 1150 C CA . ILE A 1 145 ? 16.955 -4.012 -4.720 1.00 91.12 145 ILE A CA 1
ATOM 1151 C C . ILE A 1 145 ? 16.287 -4.254 -6.075 1.00 91.12 145 ILE A C 1
ATOM 1153 O O . ILE A 1 145 ? 16.937 -4.098 -7.110 1.00 91.12 145 ILE A O 1
ATOM 1157 N N . SER A 1 146 ? 14.980 -4.519 -6.082 1.00 87.31 146 SER A N 1
ATOM 1158 C CA . SER A 1 146 ? 14.203 -4.763 -7.303 1.00 87.31 146 SER A CA 1
ATOM 1159 C C . SER A 1 146 ? 14.271 -3.580 -8.275 1.00 87.31 146 SER A C 1
ATOM 1161 O O . SER A 1 146 ? 14.488 -3.755 -9.476 1.00 87.31 146 SER A O 1
ATOM 1163 N N . ALA A 1 147 ? 14.178 -2.346 -7.769 1.00 89.25 147 ALA A N 1
ATOM 1164 C CA . ALA A 1 147 ? 14.328 -1.142 -8.584 1.00 89.25 147 ALA A CA 1
ATOM 1165 C C . ALA A 1 147 ? 15.738 -1.009 -9.189 1.00 89.25 147 ALA A C 1
ATOM 1167 O O . ALA A 1 147 ? 15.885 -0.580 -10.337 1.00 89.25 147 ALA A O 1
ATOM 1168 N N . CYS A 1 148 ? 16.780 -1.376 -8.439 1.00 89.12 148 CYS A N 1
ATOM 1169 C CA . CYS A 1 148 ? 18.160 -1.370 -8.922 1.00 89.12 148 CYS A CA 1
ATOM 1170 C C . CYS A 1 148 ? 18.376 -2.416 -10.027 1.00 89.12 148 CYS A C 1
ATOM 1172 O O . CYS A 1 148 ? 18.947 -2.107 -11.078 1.00 89.12 148 CYS A O 1
ATOM 1174 N N . GLU A 1 149 ? 17.862 -3.631 -9.830 1.00 86.81 149 GLU A N 1
ATOM 1175 C CA . GLU A 1 149 ? 17.941 -4.705 -10.819 1.00 86.81 149 GLU A CA 1
ATOM 1176 C C . GLU A 1 149 ? 17.212 -4.352 -12.115 1.00 86.81 149 GLU A C 1
ATOM 1178 O O . GLU A 1 149 ? 17.776 -4.528 -13.196 1.00 86.81 149 GLU A O 1
ATOM 1183 N N . ASN A 1 150 ? 16.010 -3.779 -12.023 1.00 86.88 150 ASN A N 1
ATOM 1184 C CA . ASN A 1 150 ? 15.243 -3.359 -13.195 1.00 86.88 150 ASN A CA 1
ATOM 1185 C C . ASN A 1 150 ? 15.982 -2.290 -14.011 1.00 86.88 150 ASN A C 1
ATOM 1187 O O . ASN A 1 150 ? 16.054 -2.389 -15.235 1.00 86.88 150 ASN A O 1
ATOM 1191 N N . ARG A 1 151 ? 16.612 -1.306 -13.352 1.00 84.62 151 ARG A N 1
ATOM 1192 C CA . ARG A 1 151 ? 17.451 -0.309 -14.044 1.00 84.62 151 ARG A CA 1
ATOM 1193 C C . ARG A 1 151 ? 18.655 -0.950 -14.724 1.00 84.62 151 ARG A C 1
ATOM 1195 O O . ARG A 1 151 ? 18.994 -0.576 -15.845 1.00 84.62 151 ARG A O 1
ATOM 1202 N N . ARG A 1 152 ? 19.300 -1.914 -14.063 1.00 83.19 152 ARG A N 1
ATOM 1203 C CA . ARG A 1 152 ? 20.447 -2.630 -14.630 1.00 83.19 152 ARG A CA 1
ATOM 1204 C C . ARG A 1 152 ? 20.043 -3.450 -15.854 1.00 83.19 152 ARG A C 1
ATOM 1206 O O . ARG A 1 152 ? 20.749 -3.390 -16.855 1.00 83.19 152 ARG A O 1
ATOM 1213 N N . ARG A 1 153 ? 18.917 -4.169 -15.797 1.00 79.94 153 ARG A N 1
ATOM 1214 C CA . ARG A 1 153 ? 18.379 -4.926 -16.941 1.00 79.94 153 ARG A CA 1
ATOM 1215 C C . ARG A 1 153 ? 18.060 -4.004 -18.111 1.00 79.94 153 ARG A C 1
ATOM 1217 O O . ARG A 1 153 ? 18.571 -4.236 -19.197 1.00 79.94 153 ARG A O 1
ATOM 1224 N N . ALA A 1 154 ? 17.354 -2.901 -17.864 1.00 78.69 154 ALA A N 1
ATOM 1225 C CA . ALA A 1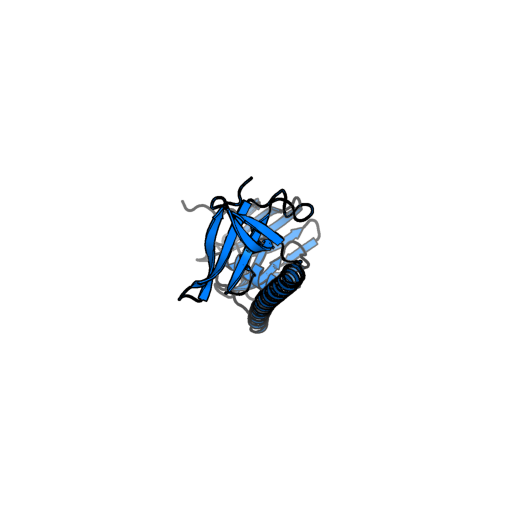 154 ? 17.051 -1.914 -18.900 1.00 78.69 154 ALA A CA 1
ATOM 1226 C C . ALA A 1 154 ? 18.319 -1.328 -19.552 1.00 78.69 154 ALA A C 1
ATOM 1228 O O . ALA A 1 154 ? 18.359 -1.111 -20.762 1.00 78.69 154 ALA A O 1
ATOM 1229 N N . HIS A 1 155 ? 19.381 -1.096 -18.771 1.00 82.12 155 HIS A N 1
ATOM 1230 C CA . HIS A 1 155 ? 20.658 -0.633 -19.314 1.00 82.12 155 HIS A CA 1
ATOM 1231 C C . HIS A 1 155 ? 21.335 -1.688 -20.201 1.00 82.12 155 HIS A C 1
ATOM 1233 O O . HIS A 1 155 ? 21.788 -1.355 -21.294 1.00 82.12 155 HIS A O 1
ATOM 1239 N N . VAL A 1 156 ? 21.371 -2.951 -19.762 1.00 84.31 156 VAL A N 1
ATOM 1240 C CA . VAL A 1 156 ? 21.940 -4.059 -20.547 1.00 84.31 156 VAL A CA 1
ATOM 1241 C C . VAL A 1 156 ? 21.155 -4.268 -21.840 1.00 84.31 156 VAL A C 1
ATOM 1243 O O . VAL A 1 156 ? 21.758 -4.298 -22.905 1.00 84.31 156 VAL A O 1
ATOM 1246 N N . GLU A 1 157 ? 19.825 -4.317 -21.774 1.00 76.06 157 GLU A N 1
ATOM 1247 C CA . GLU A 1 157 ? 18.961 -4.452 -22.954 1.00 76.06 157 GLU A CA 1
ATOM 1248 C C . GLU A 1 157 ? 19.165 -3.296 -23.944 1.00 76.06 157 GLU A C 1
ATOM 1250 O O . GLU A 1 157 ? 19.230 -3.507 -25.157 1.00 76.06 157 GLU A O 1
ATOM 1255 N N . SER A 1 158 ? 19.333 -2.068 -23.440 1.00 81.75 158 SER A N 1
ATOM 1256 C CA . SER A 1 158 ? 19.649 -0.902 -24.269 1.00 81.75 158 SER A CA 1
ATOM 1257 C C . SER A 1 158 ? 21.018 -1.025 -24.948 1.00 81.75 158 SER A C 1
ATOM 1259 O O . SER A 1 158 ? 21.147 -0.697 -26.129 1.00 81.75 158 SER A O 1
ATOM 1261 N N . GLU A 1 159 ? 22.048 -1.473 -24.229 1.00 82.81 159 GLU A N 1
ATOM 1262 C CA . GLU A 1 159 ? 23.394 -1.672 -24.783 1.00 82.81 159 GLU A CA 1
ATOM 1263 C C . GLU A 1 159 ? 23.425 -2.826 -25.801 1.00 82.81 159 GLU A C 1
ATOM 1265 O O . GLU A 1 159 ? 24.035 -2.697 -26.864 1.00 82.81 159 GLU A O 1
ATOM 1270 N N . GLU A 1 160 ? 22.699 -3.917 -25.554 1.00 84.44 160 GLU A N 1
ATOM 1271 C CA . GLU A 1 160 ? 22.553 -5.033 -26.495 1.00 84.44 160 GLU A CA 1
ATOM 1272 C C . GLU A 1 160 ? 21.802 -4.616 -27.767 1.00 84.44 160 GLU A C 1
ATOM 1274 O O . GLU A 1 160 ? 22.260 -4.891 -28.882 1.00 84.44 160 GLU A O 1
ATOM 1279 N N . ALA A 1 161 ? 20.689 -3.887 -27.630 1.00 80.75 161 ALA A N 1
ATOM 1280 C CA . ALA A 1 161 ? 19.948 -3.336 -28.764 1.00 80.75 161 ALA 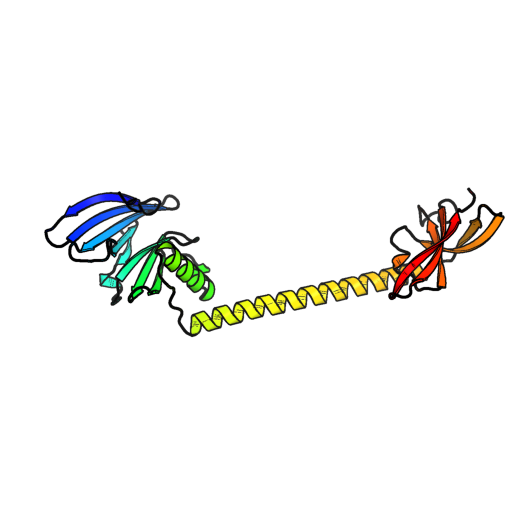A CA 1
ATOM 1281 C C . ALA A 1 161 ? 20.821 -2.378 -29.590 1.00 80.75 161 ALA A C 1
ATOM 1283 O O . ALA A 1 161 ? 20.819 -2.422 -30.828 1.00 80.75 161 ALA A O 1
ATOM 1284 N N . ARG A 1 162 ? 21.625 -1.553 -28.909 1.00 79.06 162 ARG A N 1
ATOM 1285 C CA . ARG A 1 162 ? 22.601 -0.656 -29.531 1.00 79.06 162 ARG A CA 1
ATOM 1286 C C . ARG A 1 162 ? 23.681 -1.427 -30.292 1.00 79.06 162 ARG A C 1
ATOM 1288 O O . ARG A 1 162 ? 23.945 -1.106 -31.454 1.00 79.06 162 ARG A O 1
ATOM 1295 N N . ALA A 1 163 ? 24.265 -2.462 -29.692 1.00 84.56 163 ALA A N 1
ATOM 1296 C CA . ALA A 1 163 ? 25.289 -3.298 -30.319 1.00 84.56 163 ALA A CA 1
ATOM 1297 C C . ALA A 1 163 ? 24.752 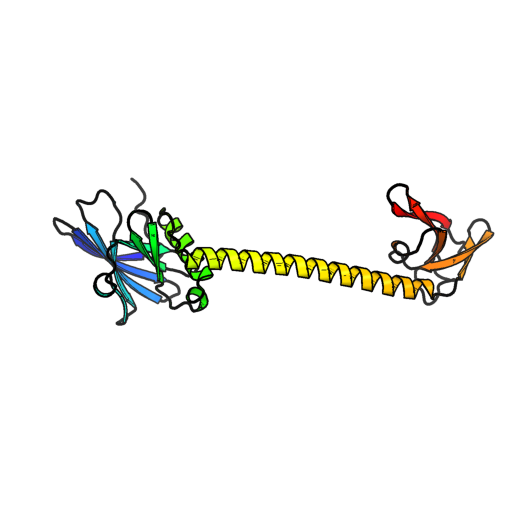-4.065 -31.543 1.00 84.56 163 ALA A C 1
ATOM 1299 O O . ALA A 1 163 ? 25.418 -4.143 -32.585 1.00 84.56 163 ALA A O 1
ATOM 1300 N N . ALA A 1 164 ? 23.525 -4.586 -31.463 1.00 85.12 164 ALA A N 1
ATOM 1301 C CA . ALA A 1 164 ? 22.863 -5.273 -32.569 1.00 85.12 164 ALA A CA 1
ATOM 1302 C C . ALA A 1 164 ? 22.574 -4.326 -33.746 1.00 85.12 164 ALA A C 1
ATOM 1304 O O . ALA A 1 164 ? 22.805 -4.683 -34.909 1.00 85.12 164 ALA A O 1
ATOM 1305 N N . LEU A 1 165 ? 22.113 -3.103 -33.459 1.00 82.12 165 LEU A N 1
ATOM 1306 C CA . LEU A 1 165 ? 21.874 -2.083 -34.478 1.00 82.12 165 LEU A CA 1
ATOM 1307 C C . LEU A 1 165 ? 23.180 -1.650 -35.149 1.00 82.12 165 LEU A C 1
ATOM 1309 O O . LEU A 1 165 ? 23.248 -1.638 -36.379 1.00 82.12 165 LEU A O 1
ATOM 1313 N N . LEU A 1 166 ? 24.234 -1.389 -34.371 1.00 85.06 166 LEU A N 1
ATOM 1314 C CA . LEU A 1 166 ? 25.555 -1.060 -34.907 1.00 85.06 166 LEU A CA 1
ATOM 1315 C C . LEU A 1 166 ? 26.073 -2.171 -35.829 1.00 85.06 166 LEU A C 1
ATOM 1317 O O . LEU A 1 166 ? 26.482 -1.900 -36.956 1.00 85.06 166 LEU A O 1
ATOM 1321 N N . THR A 1 167 ? 25.982 -3.431 -35.397 1.00 87.06 167 THR A N 1
ATOM 1322 C CA . THR A 1 167 ? 26.392 -4.588 -36.209 1.00 87.06 167 THR A CA 1
ATOM 1323 C C . THR A 1 167 ? 25.637 -4.640 -37.537 1.00 87.06 167 THR A C 1
ATOM 1325 O O . THR A 1 167 ? 26.228 -4.895 -38.588 1.00 87.06 167 THR A O 1
ATOM 1328 N N . ARG A 1 168 ? 24.326 -4.367 -37.518 1.00 85.12 168 ARG A N 1
ATOM 1329 C CA . ARG A 1 168 ? 23.490 -4.338 -38.725 1.00 85.12 168 ARG A CA 1
ATOM 1330 C C . ARG A 1 168 ? 23.885 -3.206 -39.671 1.00 85.12 168 ARG A C 1
ATOM 1332 O O . ARG A 1 168 ? 23.939 -3.435 -40.876 1.00 85.12 168 ARG A O 1
ATOM 1339 N N . VAL A 1 169 ? 24.146 -2.009 -39.147 1.00 85.88 169 VAL A N 1
ATOM 1340 C CA . VAL A 1 169 ? 24.542 -0.837 -39.944 1.00 85.88 169 VAL A CA 1
ATOM 1341 C C . VAL A 1 169 ? 25.931 -1.037 -40.554 1.00 85.88 169 VAL A C 1
ATOM 1343 O O . VAL A 1 169 ? 26.103 -0.834 -41.752 1.00 85.88 169 VAL A O 1
ATOM 1346 N N . MET A 1 170 ? 26.896 -1.520 -39.770 1.00 83.94 170 MET A N 1
ATOM 1347 C CA . MET A 1 170 ? 28.282 -1.740 -40.206 1.00 83.94 170 MET A CA 1
ATOM 1348 C C . MET A 1 170 ? 28.428 -2.827 -41.278 1.00 83.94 170 MET A C 1
ATOM 1350 O O . MET A 1 170 ? 29.387 -2.811 -42.045 1.00 83.94 170 MET A O 1
ATOM 1354 N N . ARG A 1 171 ? 27.477 -3.765 -41.365 1.00 86.69 171 ARG A N 1
ATOM 1355 C CA . ARG A 1 171 ? 27.432 -4.784 -42.428 1.00 86.69 171 ARG A CA 1
ATOM 1356 C C . ARG A 1 171 ? 26.873 -4.265 -43.756 1.00 86.69 171 ARG A C 1
ATOM 1358 O O . ARG A 1 171 ? 26.905 -5.001 -44.743 1.00 86.69 171 ARG A O 1
ATOM 1365 N N . ARG A 1 172 ? 26.327 -3.045 -43.810 1.00 87.81 172 ARG A N 1
ATOM 1366 C CA . ARG A 1 172 ? 25.739 -2.505 -45.044 1.00 87.81 172 ARG A CA 1
ATOM 1367 C C . ARG A 1 172 ? 26.833 -2.167 -46.058 1.00 87.81 172 ARG A C 1
ATOM 1369 O O . ARG A 1 172 ? 27.868 -1.615 -45.684 1.00 87.81 172 ARG A O 1
ATOM 1376 N N . PRO A 1 173 ? 26.607 -2.440 -47.354 1.00 87.31 173 PRO A N 1
ATOM 1377 C CA . PRO A 1 173 ? 27.532 -2.003 -48.379 1.00 87.31 173 PRO A CA 1
ATOM 1378 C C . PRO A 1 173 ? 27.523 -0.477 -48.450 1.00 87.31 173 PRO A C 1
ATOM 1380 O O . PRO A 1 173 ? 26.472 0.164 -48.467 1.00 87.31 173 PRO A O 1
ATOM 1383 N N . TYR A 1 174 ? 28.713 0.103 -48.536 1.00 89.62 174 TYR A N 1
ATOM 1384 C CA . TYR A 1 174 ? 28.856 1.518 -48.833 1.00 89.62 174 TYR A CA 1
ATOM 1385 C C . TYR A 1 174 ? 28.197 1.861 -50.172 1.00 89.62 174 TYR A C 1
ATOM 1387 O O . TYR A 1 174 ? 28.388 1.155 -51.167 1.00 89.62 174 TYR A O 1
ATOM 1395 N N . ILE A 1 175 ? 27.521 3.002 -50.214 1.00 90.00 175 ILE A N 1
ATOM 1396 C CA . ILE A 1 175 ? 26.994 3.588 -51.443 1.00 90.00 175 ILE A CA 1
ATOM 1397 C C . ILE A 1 175 ? 27.865 4.764 -51.877 1.00 90.00 175 ILE A C 1
ATOM 1399 O O . ILE A 1 175 ? 28.511 5.410 -51.054 1.00 90.00 175 ILE A O 1
ATOM 1403 N N . SER A 1 176 ? 27.893 5.028 -53.181 1.00 88.31 176 SER A N 1
ATOM 1404 C CA . SER A 1 176 ? 28.528 6.212 -53.757 1.00 88.31 176 SER A CA 1
ATOM 1405 C C . SER A 1 176 ? 27.446 7.148 -54.265 1.00 88.31 176 SER A C 1
ATOM 1407 O O . SER A 1 176 ? 26.571 6.711 -55.012 1.00 88.31 176 SER A O 1
ATOM 1409 N N . VAL A 1 177 ? 27.526 8.412 -53.866 1.00 86.62 177 VAL A N 1
ATOM 1410 C CA . VAL A 1 177 ? 26.595 9.476 -54.250 1.00 86.62 177 VAL A CA 1
ATOM 1411 C C . VAL A 1 177 ? 27.369 10.659 -54.816 1.00 86.62 177 VAL A C 1
ATOM 1413 O O . VAL A 1 177 ? 28.533 10.876 -54.467 1.00 86.62 177 VAL A O 1
ATOM 1416 N N . THR A 1 178 ? 26.733 11.405 -55.713 1.00 86.38 178 THR A N 1
ATOM 1417 C CA . THR A 1 178 ? 27.290 12.644 -56.259 1.00 86.38 178 THR A CA 1
ATOM 1418 C C . THR A 1 178 ? 26.698 13.812 -5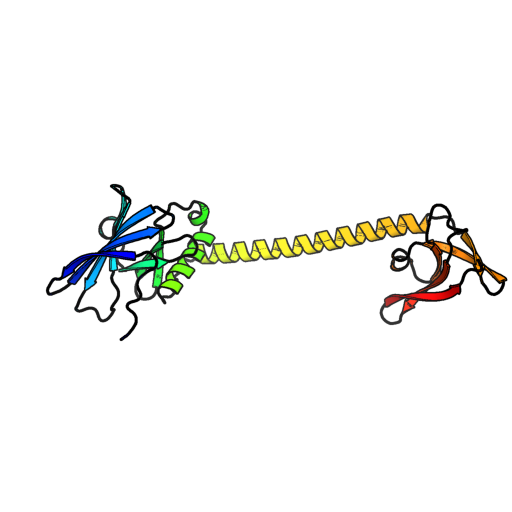5.483 1.00 86.38 178 THR A C 1
ATOM 1420 O O . THR A 1 178 ? 25.480 13.938 -55.386 1.00 86.38 178 THR A O 1
ATOM 1423 N N . THR A 1 179 ? 27.539 14.649 -54.888 1.00 82.19 179 THR A N 1
ATOM 1424 C CA . THR A 1 179 ? 27.081 15.846 -54.177 1.00 82.19 179 THR A CA 1
ATOM 1425 C C . THR A 1 179 ? 26.711 16.960 -55.155 1.00 82.19 179 THR A C 1
ATOM 1427 O O . THR A 1 179 ? 27.117 16.930 -56.317 1.00 82.19 179 THR A O 1
ATOM 1430 N N . GLU A 1 180 ? 26.005 17.992 -54.690 1.00 81.25 180 GLU A N 1
ATOM 1431 C CA . GLU A 1 180 ? 25.673 19.186 -55.497 1.00 81.25 180 GLU A CA 1
ATOM 1432 C C . GLU A 1 180 ? 26.895 19.875 -56.128 1.00 81.25 180 GLU A C 1
ATOM 1434 O O . GLU A 1 180 ? 26.790 20.517 -57.169 1.00 81.25 180 GLU A O 1
ATOM 1439 N N . ARG A 1 181 ? 28.087 19.707 -55.541 1.00 79.94 181 ARG A N 1
ATOM 1440 C CA . ARG A 1 181 ? 29.354 20.220 -56.094 1.00 79.94 181 ARG A CA 1
ATOM 1441 C C . ARG A 1 181 ? 30.001 19.282 -57.114 1.00 79.94 181 ARG A C 1
ATOM 1443 O O . ARG A 1 181 ? 31.185 19.420 -57.407 1.00 79.94 181 ARG A O 1
ATOM 1450 N N . ASN A 1 182 ? 29.243 18.316 -57.625 1.00 79.31 182 ASN A N 1
ATOM 1451 C CA . ASN A 1 182 ? 29.677 17.309 -58.586 1.00 79.31 182 ASN A CA 1
ATOM 1452 C C . ASN A 1 182 ? 30.857 16.442 -58.095 1.00 79.31 182 ASN A C 1
ATOM 1454 O O . ASN A 1 182 ? 31.648 15.931 -58.888 1.00 79.31 182 ASN A O 1
ATOM 1458 N N . MET A 1 183 ? 30.989 16.270 -56.774 1.00 82.38 183 MET A N 1
ATOM 1459 C CA . MET A 1 183 ? 31.998 15.397 -56.171 1.00 82.38 183 MET A CA 1
ATOM 1460 C C . MET A 1 183 ? 31.386 14.034 -55.856 1.00 82.38 183 MET A C 1
ATOM 1462 O O . MET A 1 183 ? 30.279 13.950 -55.329 1.00 82.38 183 MET A O 1
ATOM 1466 N N . ARG A 1 184 ? 32.118 12.951 -56.128 1.00 83.38 184 ARG A N 1
ATOM 1467 C CA . ARG A 1 184 ? 31.702 11.603 -55.723 1.00 83.38 184 ARG A CA 1
ATOM 1468 C C . ARG A 1 184 ? 32.183 11.303 -54.312 1.00 83.38 184 ARG A C 1
ATOM 1470 O O . ARG A 1 184 ? 33.386 11.275 -54.069 1.00 83.38 184 ARG A O 1
ATOM 1477 N N . VAL A 1 185 ? 31.247 11.019 -53.414 1.00 85.62 185 VAL A N 1
ATOM 1478 C CA . VAL A 1 185 ? 31.530 10.664 -52.019 1.00 85.62 185 VAL A CA 1
ATOM 1479 C C . VAL A 1 185 ? 30.935 9.293 -51.710 1.00 85.62 185 VAL A C 1
ATOM 1481 O O . VAL A 1 185 ? 29.885 8.920 -52.237 1.00 85.62 185 VAL A O 1
ATOM 1484 N N . ARG A 1 186 ? 31.636 8.506 -50.890 1.00 89.31 186 ARG A N 1
ATOM 1485 C CA . ARG A 1 186 ? 31.238 7.152 -50.494 1.00 89.31 186 ARG A CA 1
ATOM 1486 C C . ARG A 1 186 ? 30.951 7.118 -48.997 1.00 89.31 186 ARG A C 1
ATOM 1488 O O . ARG A 1 186 ? 31.767 7.593 -48.219 1.00 89.31 186 ARG A O 1
ATOM 1495 N N . GLY A 1 187 ? 29.835 6.514 -48.602 1.00 88.88 187 GLY A N 1
ATOM 1496 C CA . GLY A 1 187 ? 29.452 6.406 -47.194 1.00 88.88 187 GLY A CA 1
ATOM 1497 C C . GLY A 1 187 ? 28.479 5.262 -46.926 1.00 88.88 187 GLY A C 1
ATOM 1498 O O . GLY A 1 187 ? 27.972 4.627 -47.856 1.00 88.88 187 GLY A O 1
ATOM 1499 N N . ILE A 1 188 ? 28.257 4.967 -45.647 1.00 91.25 188 ILE A N 1
ATOM 1500 C CA . ILE A 1 188 ? 27.312 3.929 -45.213 1.00 91.25 188 ILE A CA 1
ATOM 1501 C C . ILE A 1 188 ? 25.888 4.506 -45.260 1.00 91.25 188 ILE A C 1
ATOM 1503 O O . ILE A 1 188 ? 25.666 5.573 -44.683 1.00 91.25 188 ILE A O 1
ATOM 1507 N N . PRO A 1 189 ? 24.914 3.842 -45.911 1.00 92.00 189 PRO A N 1
ATOM 1508 C CA . PRO A 1 189 ? 23.534 4.312 -45.919 1.00 92.00 189 PRO A CA 1
ATOM 1509 C C . PRO A 1 189 ? 22.879 4.117 -44.544 1.00 92.00 189 PRO A C 1
ATOM 1511 O O . PRO A 1 189 ? 22.858 3.005 -43.998 1.00 92.00 189 PRO A O 1
ATOM 1514 N N . VAL A 1 190 ? 22.315 5.194 -43.999 1.00 91.44 190 VAL A N 1
ATOM 1515 C CA . VAL A 1 190 ? 21.688 5.237 -42.670 1.00 91.44 190 VAL A CA 1
ATOM 1516 C C . VAL A 1 190 ? 20.363 5.993 -42.690 1.00 91.44 190 VAL A C 1
ATOM 1518 O O . VAL A 1 190 ? 20.169 6.913 -43.483 1.00 91.44 190 VAL A O 1
ATOM 1521 N N . ARG A 1 191 ? 19.457 5.617 -41.785 1.00 88.75 191 ARG A N 1
ATOM 1522 C CA . ARG A 1 191 ? 18.246 6.380 -41.455 1.00 88.75 191 ARG A CA 1
ATOM 1523 C C . ARG A 1 191 ? 18.540 7.447 -40.398 1.00 88.75 191 ARG A C 1
ATOM 1525 O O . ARG A 1 191 ? 19.579 7.426 -39.739 1.00 88.75 191 ARG A O 1
ATOM 1532 N N . GLU A 1 192 ? 17.587 8.354 -40.201 1.00 83.62 192 GLU A N 1
ATOM 1533 C CA . GLU A 1 192 ? 17.725 9.559 -39.369 1.00 83.62 192 GLU A CA 1
ATOM 1534 C C . GLU A 1 192 ? 18.182 9.305 -37.925 1.00 83.62 192 GLU A C 1
ATOM 1536 O O . GLU A 1 192 ? 18.912 10.123 -37.380 1.00 83.62 192 GLU A O 1
ATOM 1541 N N . ASN A 1 193 ? 17.852 8.155 -37.335 1.00 83.62 193 ASN A N 1
ATOM 1542 C CA . ASN A 1 193 ? 18.230 7.825 -35.955 1.00 83.62 193 ASN A CA 1
ATOM 1543 C C . ASN A 1 193 ? 19.394 6.822 -35.851 1.00 83.62 193 ASN A C 1
ATOM 1545 O O . ASN A 1 193 ? 19.841 6.505 -34.754 1.00 83.62 193 ASN A O 1
ATOM 1549 N N . GLU A 1 194 ? 19.898 6.295 -36.971 1.00 84.12 194 GLU A N 1
ATOM 1550 C CA . GLU A 1 194 ? 20.907 5.222 -36.959 1.00 84.12 194 GLU A CA 1
ATOM 1551 C C . GLU A 1 194 ? 22.345 5.753 -36.872 1.00 84.12 194 GLU A C 1
ATOM 1553 O O . GLU A 1 194 ? 23.241 5.052 -36.404 1.00 84.12 194 GLU A O 1
ATOM 1558 N N . TRP A 1 195 ? 22.584 6.995 -37.299 1.00 83.19 195 TRP A N 1
ATOM 1559 C CA . TRP A 1 195 ? 23.934 7.558 -37.377 1.00 83.19 195 TRP A CA 1
ATOM 1560 C C . TRP A 1 195 ? 24.553 7.903 -36.024 1.00 83.19 195 TRP A C 1
ATOM 1562 O O . TRP A 1 195 ? 25.773 7.900 -35.906 1.00 83.19 195 TRP A O 1
ATOM 1572 N N . VAL A 1 196 ? 23.732 8.160 -35.001 1.00 81.69 196 VAL A N 1
ATOM 1573 C CA . VAL A 1 196 ? 24.186 8.462 -33.628 1.00 81.69 196 VAL A CA 1
ATOM 1574 C C . VAL A 1 196 ? 24.991 7.294 -33.041 1.00 81.69 196 VAL A C 1
ATOM 1576 O O . VAL A 1 196 ? 25.823 7.477 -32.154 1.00 81.69 196 VAL A O 1
ATOM 1579 N N . MET A 1 197 ? 24.765 6.089 -33.570 1.00 77.00 197 MET A N 1
ATOM 1580 C CA . MET A 1 197 ? 25.433 4.866 -33.141 1.00 77.00 197 MET A CA 1
ATOM 1581 C C . MET A 1 197 ? 26.731 4.580 -33.899 1.00 77.00 197 MET A C 1
ATOM 1583 O O . MET A 1 197 ? 27.473 3.696 -33.481 1.00 77.00 197 MET A O 1
ATOM 1587 N N . LEU A 1 198 ? 27.012 5.285 -35.000 1.00 81.00 198 LEU A N 1
ATOM 1588 C CA . LEU A 1 198 ? 28.227 5.060 -35.775 1.00 81.00 198 LEU A CA 1
ATOM 1589 C C . LEU A 1 198 ? 29.470 5.544 -35.008 1.00 81.00 198 LEU A C 1
ATOM 1591 O O . LEU A 1 198 ? 29.413 6.581 -34.343 1.00 81.00 198 LEU A O 1
ATOM 1595 N N . PRO A 1 199 ? 30.610 4.837 -35.122 1.00 81.88 199 PRO A N 1
ATOM 1596 C CA . PRO A 1 199 ? 31.871 5.326 -34.585 1.00 81.88 199 PRO A CA 1
ATOM 1597 C C . PRO A 1 199 ? 32.283 6.655 -35.243 1.00 81.88 199 PRO A C 1
ATOM 1599 O O . PRO A 1 199 ? 31.909 6.920 -36.393 1.00 81.88 199 PRO A O 1
ATOM 1602 N N . PRO A 1 200 ? 33.089 7.482 -34.557 1.00 81.06 200 PRO A N 1
ATOM 1603 C CA . PRO A 1 200 ? 33.684 8.658 -35.177 1.00 81.06 200 PRO A CA 1
ATOM 1604 C C . PRO A 1 200 ? 34.561 8.269 -36.379 1.00 81.06 200 PRO A C 1
ATOM 1606 O O . PRO A 1 200 ? 35.053 7.145 -36.471 1.00 81.06 200 PRO A O 1
ATOM 1609 N N . SER A 1 201 ? 34.756 9.218 -37.296 1.00 81.69 201 SER A N 1
ATOM 1610 C CA . SER A 1 201 ? 35.525 9.075 -38.544 1.00 81.69 201 SER A CA 1
ATOM 1611 C C . SER A 1 201 ? 34.857 8.246 -39.648 1.00 81.69 201 SER A C 1
ATOM 1613 O O . SER A 1 201 ? 35.492 7.959 -40.662 1.00 81.69 201 SER A O 1
ATOM 1615 N N . PHE A 1 202 ? 33.572 7.907 -39.501 1.00 84.69 202 PHE A N 1
ATOM 1616 C CA . PHE A 1 202 ? 32.771 7.323 -40.577 1.00 84.69 202 PHE A CA 1
ATOM 1617 C C . PHE A 1 202 ? 32.009 8.392 -41.360 1.00 84.69 202 PHE A C 1
ATOM 1619 O O . PHE A 1 202 ? 31.345 9.250 -40.780 1.00 84.69 202 PHE A O 1
ATOM 1626 N N . THR A 1 203 ? 32.034 8.276 -42.686 1.00 87.12 203 THR A N 1
ATOM 1627 C CA . THR A 1 203 ? 31.144 9.027 -43.577 1.00 87.12 203 THR A CA 1
ATOM 1628 C C . THR A 1 203 ? 29.843 8.251 -43.767 1.00 87.12 203 THR A C 1
ATOM 1630 O O . THR A 1 203 ? 29.844 7.082 -44.175 1.00 87.12 203 THR A O 1
ATOM 1633 N N . ALA A 1 204 ? 28.723 8.904 -43.482 1.00 89.88 204 ALA A N 1
ATOM 1634 C CA . ALA A 1 204 ? 27.385 8.345 -43.586 1.00 89.88 204 ALA A CA 1
ATOM 1635 C C . ALA A 1 204 ? 26.564 9.087 -44.648 1.00 89.88 204 ALA A C 1
ATOM 1637 O O . ALA A 1 204 ? 26.777 10.271 -44.916 1.00 89.88 204 ALA A O 1
ATOM 1638 N N . VAL A 1 205 ? 25.624 8.372 -45.263 1.00 90.94 205 VAL A N 1
ATOM 1639 C CA . VAL A 1 205 ? 24.682 8.926 -46.240 1.00 90.94 205 VAL A CA 1
ATOM 1640 C C . VAL A 1 205 ? 23.271 8.748 -45.699 1.00 90.94 205 VAL A C 1
ATOM 1642 O O . VAL A 1 205 ? 22.822 7.615 -45.513 1.00 90.94 205 VAL A O 1
ATOM 1645 N N . LEU A 1 206 ? 22.575 9.855 -45.439 1.00 91.12 206 LEU A N 1
ATOM 1646 C CA . LEU A 1 206 ? 21.174 9.827 -45.027 1.00 91.12 206 LEU A CA 1
ATOM 1647 C C . LEU A 1 206 ? 20.311 9.396 -46.211 1.00 91.12 206 LEU A C 1
ATOM 1649 O O . LEU A 1 206 ? 20.334 10.053 -47.255 1.00 91.12 206 LEU A O 1
ATOM 1653 N N . VAL A 1 207 ? 19.529 8.336 -46.035 1.00 90.94 207 VAL A N 1
ATOM 1654 C CA . VAL A 1 207 ? 18.601 7.826 -47.054 1.00 90.94 207 VAL A CA 1
ATOM 1655 C C . VAL A 1 207 ? 17.186 7.731 -46.489 1.00 90.94 207 VAL A C 1
ATOM 1657 O O . VAL A 1 207 ? 17.008 7.387 -45.318 1.00 90.94 207 VAL A O 1
ATOM 1660 N N . GLU A 1 208 ? 16.173 8.019 -47.308 1.00 86.19 208 GLU A N 1
ATOM 1661 C CA . GLU A 1 208 ? 14.767 7.819 -46.911 1.00 86.19 208 GLU A CA 1
ATOM 1662 C C . GLU A 1 208 ? 14.392 6.327 -46.953 1.00 86.19 208 GLU A C 1
ATOM 1664 O O . GLU A 1 208 ? 13.724 5.825 -46.046 1.00 86.19 208 GLU A O 1
ATOM 1669 N N . ASP A 1 209 ? 14.885 5.588 -47.956 1.00 86.00 209 ASP A N 1
ATOM 1670 C CA . ASP A 1 209 ? 14.616 4.162 -48.132 1.00 86.00 209 ASP A CA 1
ATOM 1671 C C . ASP A 1 209 ? 15.907 3.350 -48.334 1.00 86.00 209 ASP A C 1
ATOM 1673 O O . ASP A 1 209 ? 16.652 3.515 -49.301 1.00 86.00 209 ASP A O 1
ATOM 1677 N N . LEU A 1 210 ? 16.144 2.393 -47.432 1.00 84.88 210 LEU A N 1
ATOM 1678 C CA . LEU A 1 210 ? 17.286 1.475 -47.492 1.00 84.88 210 LEU A CA 1
ATOM 1679 C C . LEU A 1 210 ? 17.192 0.478 -48.659 1.00 84.88 210 LEU A C 1
ATOM 1681 O O . LEU A 1 210 ? 18.209 -0.097 -49.039 1.00 84.88 210 LEU A O 1
ATOM 1685 N N . SER A 1 211 ? 15.999 0.279 -49.224 1.00 85.88 211 SER A N 1
ATOM 1686 C CA . SER A 1 211 ? 15.757 -0.575 -50.396 1.00 85.88 211 SER A CA 1
ATOM 1687 C C . SER A 1 211 ? 16.256 0.078 -51.687 1.00 85.88 211 SER A C 1
ATOM 1689 O O . SER A 1 211 ? 16.659 -0.611 -52.624 1.00 85.88 211 SER A O 1
ATOM 1691 N N . ARG A 1 212 ? 16.243 1.418 -51.729 1.00 85.12 212 ARG A N 1
ATOM 1692 C CA . ARG A 1 212 ? 16.691 2.253 -52.855 1.00 85.12 212 ARG A CA 1
ATOM 1693 C C . ARG A 1 212 ? 17.629 3.354 -52.353 1.00 85.12 212 ARG A C 1
ATOM 1695 O O . ARG A 1 212 ? 17.330 4.544 -52.471 1.00 85.12 212 ARG A O 1
ATOM 1702 N N . PRO A 1 213 ? 18.782 2.979 -51.775 1.00 83.88 213 PRO A N 1
ATOM 1703 C CA . PRO A 1 213 ? 19.596 3.905 -50.997 1.00 83.88 213 PRO A CA 1
ATOM 1704 C C . PRO A 1 213 ? 20.326 4.938 -51.869 1.00 83.88 213 PRO A C 1
ATOM 1706 O O . PRO A 1 213 ? 20.736 5.972 -51.364 1.00 83.88 213 PRO A O 1
ATOM 1709 N N . ARG A 1 214 ? 20.495 4.682 -53.175 1.00 82.50 214 ARG A N 1
ATOM 1710 C CA . ARG A 1 214 ? 21.077 5.656 -54.117 1.00 82.50 214 ARG A CA 1
ATOM 1711 C C . ARG A 1 214 ? 20.054 6.691 -54.576 1.00 82.50 214 ARG A C 1
ATOM 1713 O O . ARG A 1 214 ? 20.384 7.866 -54.637 1.00 82.50 214 ARG A O 1
ATOM 1720 N N . ASP A 1 215 ? 18.829 6.248 -54.839 1.00 83.25 215 ASP A N 1
ATOM 1721 C CA . ASP A 1 215 ? 17.766 7.088 -55.404 1.00 83.25 215 ASP A CA 1
ATOM 1722 C C . ASP A 1 215 ? 17.107 7.977 -54.340 1.00 83.25 215 ASP A C 1
ATOM 1724 O O . ASP A 1 215 ? 16.514 9.003 -54.653 1.00 83.25 215 ASP A O 1
ATOM 1728 N N . THR A 1 216 ? 17.210 7.580 -53.068 1.00 84.69 216 THR A N 1
ATOM 1729 C CA . THR A 1 216 ? 16.605 8.285 -51.926 1.00 84.69 216 THR A CA 1
ATOM 1730 C C . THR A 1 216 ? 17.630 8.952 -51.009 1.00 84.69 216 THR A C 1
ATOM 1732 O O . THR A 1 216 ? 17.307 9.338 -49.882 1.00 84.69 216 THR A O 1
ATOM 1735 N N . ALA A 1 217 ? 18.878 9.078 -51.467 1.00 87.38 217 ALA A N 1
ATOM 1736 C CA . ALA A 1 217 ? 19.927 9.758 -50.723 1.00 87.38 217 ALA A CA 1
ATOM 1737 C C . ALA A 1 217 ? 19.640 11.263 -50.622 1.00 87.38 217 ALA A C 1
ATOM 1739 O O . ALA A 1 217 ? 19.304 11.918 -51.606 1.00 87.38 217 ALA A O 1
ATOM 1740 N N . ARG A 1 218 ? 19.780 11.812 -49.414 1.00 86.88 218 ARG A N 1
ATOM 1741 C CA . ARG A 1 218 ? 19.507 13.225 -49.113 1.00 86.88 218 ARG A CA 1
ATOM 1742 C C . ARG A 1 218 ? 20.770 14.014 -48.821 1.00 86.88 218 ARG A C 1
ATOM 1744 O O . ARG A 1 218 ? 20.974 15.104 -49.345 1.00 86.88 218 ARG A O 1
ATOM 1751 N N . GLU A 1 219 ? 21.600 13.467 -47.947 1.00 89.25 219 GLU A N 1
ATOM 1752 C CA . GLU A 1 219 ? 22.681 14.202 -47.304 1.00 89.25 219 GLU A CA 1
ATOM 1753 C C . GLU A 1 219 ? 23.870 13.278 -47.074 1.00 89.25 219 GLU A C 1
ATOM 1755 O O . GLU A 1 219 ? 23.697 12.109 -46.725 1.00 89.25 219 GLU A O 1
ATOM 1760 N N . VAL A 1 220 ? 25.074 13.821 -47.228 1.00 88.12 220 VAL A N 1
ATOM 1761 C CA . VAL A 1 220 ? 26.313 13.193 -46.773 1.00 88.12 220 VAL A CA 1
ATOM 1762 C C . VAL A 1 220 ? 26.850 13.969 -45.581 1.00 88.12 220 VAL A C 1
ATOM 1764 O O . VAL A 1 220 ? 26.947 15.201 -45.614 1.00 88.12 220 VAL A O 1
ATOM 1767 N N . PHE A 1 221 ? 27.231 13.249 -44.533 1.00 89.38 221 PHE A N 1
ATOM 1768 C CA . PHE A 1 221 ? 27.809 13.837 -43.333 1.00 89.38 221 PHE A CA 1
ATOM 1769 C C . PHE A 1 221 ? 28.863 12.918 -42.716 1.00 89.38 221 PHE A C 1
ATOM 1771 O O . PHE A 1 221 ? 28.808 11.695 -42.853 1.00 89.38 221 PHE A O 1
ATOM 1778 N N . ASP A 1 222 ? 29.811 13.522 -42.009 1.00 87.50 222 ASP A N 1
ATOM 1779 C CA . ASP A 1 222 ? 30.826 12.800 -41.250 1.00 87.50 222 ASP A CA 1
ATOM 1780 C C . ASP A 1 222 ? 30.412 12.708 -39.786 1.00 87.50 222 ASP A C 1
ATOM 1782 O O . ASP A 1 222 ? 29.941 13.680 -39.186 1.00 87.50 222 ASP A O 1
ATOM 1786 N N . VAL A 1 223 ? 30.603 11.535 -39.197 1.00 87.31 223 VAL A N 1
ATOM 1787 C CA . VAL A 1 223 ? 30.374 11.298 -37.774 1.00 87.31 223 VAL A CA 1
ATOM 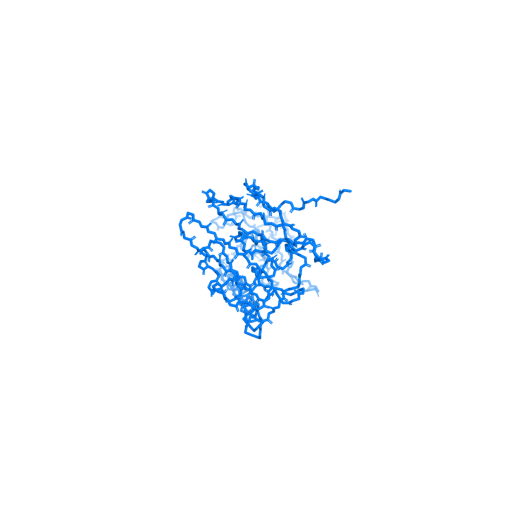1788 C C . VAL A 1 223 ? 31.662 11.596 -37.017 1.00 87.31 223 VAL A C 1
ATOM 1790 O O . VAL A 1 223 ? 32.737 11.129 -37.392 1.00 87.31 223 VAL A O 1
ATOM 1793 N N . TYR A 1 224 ? 31.581 12.382 -35.949 1.00 86.00 224 TYR A N 1
ATOM 1794 C CA . TYR A 1 224 ? 32.728 12.728 -35.111 1.00 86.00 224 TYR A CA 1
ATOM 1795 C C . TYR A 1 224 ? 32.323 12.815 -33.640 1.00 86.00 224 TYR A C 1
ATOM 1797 O O . TYR A 1 224 ? 31.149 12.963 -33.314 1.00 86.00 224 TYR A O 1
ATOM 1805 N N . THR A 1 225 ? 33.300 12.733 -32.743 1.00 83.69 225 THR A N 1
ATOM 1806 C CA . THR A 1 225 ? 33.090 12.923 -31.305 1.00 83.69 225 THR A CA 1
ATOM 1807 C C . THR A 1 225 ? 33.564 14.316 -30.923 1.00 83.69 225 THR A C 1
ATOM 1809 O O . THR A 1 225 ? 34.642 14.741 -31.344 1.00 83.69 225 THR A O 1
ATOM 1812 N N . ASP A 1 226 ? 32.754 15.055 -30.173 1.00 82.69 226 ASP A N 1
ATOM 1813 C CA . ASP A 1 226 ? 33.169 16.355 -29.656 1.00 82.69 226 ASP A CA 1
ATOM 1814 C C . ASP A 1 226 ? 34.056 16.237 -28.406 1.00 82.69 226 ASP A C 1
ATOM 1816 O O . ASP A 1 226 ? 34.315 15.151 -27.890 1.00 82.69 226 ASP A O 1
ATOM 1820 N N . LEU A 1 227 ? 34.529 17.379 -27.903 1.00 78.69 227 LEU A N 1
ATOM 1821 C CA . LEU A 1 227 ? 35.391 17.442 -26.717 1.00 78.69 227 LEU A CA 1
ATOM 1822 C C . LEU A 1 227 ? 34.708 16.934 -25.431 1.00 78.69 227 LEU A C 1
ATOM 1824 O O . LEU A 1 227 ? 35.393 16.707 -24.439 1.00 78.69 227 LEU A O 1
ATOM 1828 N N . GLN A 1 228 ? 33.382 16.768 -25.435 1.00 78.38 228 GLN A N 1
ATOM 1829 C CA . GLN A 1 228 ? 32.589 16.269 -24.308 1.00 78.38 228 GLN A CA 1
ATOM 1830 C C . GLN A 1 228 ? 32.254 14.775 -24.447 1.00 78.38 228 GLN A C 1
ATOM 1832 O O . GLN A 1 228 ? 31.553 14.225 -23.601 1.00 78.38 228 GLN A O 1
ATOM 1837 N N . GLY A 1 229 ? 32.754 14.104 -25.491 1.00 73.00 229 GLY A N 1
ATOM 1838 C CA . GLY A 1 229 ? 32.510 12.682 -25.723 1.00 73.00 229 GLY A CA 1
ATOM 1839 C C . GLY A 1 229 ? 31.179 12.374 -26.418 1.00 73.00 229 GLY A C 1
ATOM 1840 O O . GLY A 1 229 ? 30.830 11.202 -26.546 1.00 73.00 229 GLY A O 1
ATOM 1841 N N . ALA A 1 230 ? 30.436 13.382 -26.889 1.00 79.75 230 ALA A N 1
ATOM 1842 C CA . ALA A 1 230 ? 29.163 13.179 -27.573 1.00 79.75 230 ALA A CA 1
ATOM 1843 C C . ALA A 1 230 ? 29.363 12.951 -29.081 1.00 79.75 230 ALA A C 1
ATOM 1845 O O . ALA A 1 230 ? 30.090 13.693 -29.750 1.00 79.75 230 ALA A O 1
ATOM 1846 N N . THR A 1 231 ? 28.679 11.945 -29.638 1.00 80.56 231 THR A N 1
ATOM 1847 C CA . THR A 1 231 ? 28.645 11.693 -31.086 1.00 80.56 231 THR A CA 1
ATOM 1848 C C . THR A 1 231 ? 27.843 12.789 -31.787 1.00 80.56 231 THR A C 1
ATOM 1850 O O . THR A 1 231 ? 26.649 12.960 -31.543 1.00 80.56 231 THR A O 1
ATOM 1853 N N . LYS A 1 232 ? 28.491 13.525 -32.689 1.00 84.00 232 LYS A N 1
ATOM 1854 C CA . LYS A 1 232 ? 27.897 14.579 -33.515 1.00 84.00 232 LYS A CA 1
ATOM 1855 C C . LYS A 1 232 ? 28.069 14.259 -34.995 1.00 84.00 232 LYS A C 1
ATOM 1857 O O . LYS A 1 232 ? 28.957 13.510 -35.396 1.00 84.00 232 LYS A O 1
ATOM 1862 N N . ARG A 1 233 ? 27.208 14.856 -35.819 1.00 86.69 233 ARG A N 1
ATOM 1863 C CA . ARG A 1 233 ? 27.340 14.835 -37.278 1.00 86.69 233 ARG A CA 1
ATOM 1864 C C . ARG A 1 233 ? 27.810 16.186 -37.788 1.00 86.69 233 ARG A C 1
ATOM 1866 O O . ARG A 1 233 ? 27.307 17.226 -37.366 1.00 86.69 233 ARG A O 1
ATOM 1873 N N . ARG A 1 234 ? 28.763 16.16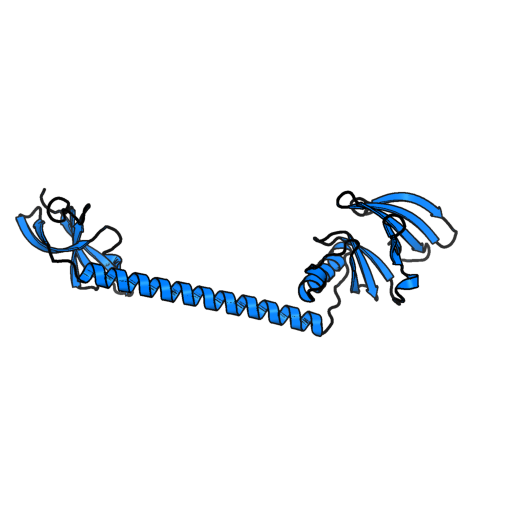8 -38.712 1.00 84.62 234 ARG A N 1
ATOM 1874 C CA . ARG A 1 234 ? 29.209 17.333 -39.469 1.00 84.62 234 ARG A CA 1
ATOM 1875 C C . ARG A 1 234 ? 28.665 17.197 -40.878 1.00 84.62 234 ARG A C 1
ATOM 1877 O O . ARG A 1 234 ? 29.110 16.329 -41.622 1.00 84.62 234 ARG A O 1
ATOM 1884 N N . HIS A 1 235 ? 27.714 18.052 -41.234 1.00 83.12 235 HIS A N 1
ATOM 1885 C CA . HIS A 1 235 ? 27.192 18.105 -42.594 1.00 83.12 235 HIS A CA 1
ATOM 1886 C C . HIS A 1 235 ? 28.338 18.359 -43.584 1.00 83.12 235 HIS A C 1
ATOM 1888 O O . HIS A 1 235 ? 29.088 19.329 -43.432 1.00 83.12 235 HIS A O 1
ATOM 1894 N N . VAL A 1 236 ? 28.484 17.470 -44.570 1.00 76.25 236 VAL A N 1
ATOM 1895 C CA . VAL A 1 236 ? 29.496 17.586 -45.627 1.00 76.25 236 VAL A CA 1
ATOM 1896 C C . VAL A 1 236 ? 28.875 18.256 -46.849 1.00 76.25 236 VAL A C 1
ATOM 1898 O O . VAL A 1 236 ? 29.430 19.245 -47.333 1.00 76.25 236 VAL A O 1
ATOM 1901 N N . GLN A 1 237 ? 27.742 17.738 -47.348 1.00 78.50 237 GLN A N 1
ATOM 1902 C CA . GLN A 1 237 ? 27.006 18.301 -48.489 1.00 78.50 237 GLN A CA 1
ATOM 1903 C C . GLN A 1 237 ? 25.658 17.606 -48.749 1.00 78.50 237 GLN A C 1
ATOM 1905 O O . GLN A 1 237 ? 25.494 16.422 -48.442 1.00 78.50 237 GLN A O 1
ATOM 1910 N N . GLN A 1 238 ? 24.740 18.312 -49.421 1.00 82.19 238 GLN A N 1
ATOM 1911 C CA . GLN A 1 238 ? 23.538 17.708 -50.001 1.00 82.19 238 GLN A CA 1
ATOM 1912 C C . GLN A 1 238 ? 23.886 16.867 -51.238 1.00 82.19 238 GLN A C 1
ATOM 1914 O O . GLN A 1 238 ? 24.852 17.144 -51.964 1.00 82.19 238 GLN A O 1
ATOM 1919 N N . VAL A 1 239 ? 23.113 15.803 -51.449 1.00 78.00 239 VAL A N 1
ATOM 1920 C CA . VAL A 1 239 ? 23.227 14.938 -52.629 1.00 78.00 239 VAL A CA 1
ATOM 1921 C C . VAL A 1 239 ? 22.496 15.599 -53.797 1.00 78.00 239 VAL A C 1
ATOM 1923 O O . VAL A 1 239 ? 21.362 16.044 -53.637 1.00 78.00 239 VAL A O 1
ATOM 1926 N N . ALA A 1 240 ? 23.145 15.668 -54.963 1.00 72.12 240 ALA A N 1
ATOM 1927 C CA . ALA A 1 240 ? 22.518 16.172 -56.181 1.00 72.12 240 ALA A CA 1
ATOM 1928 C C . ALA A 1 240 ? 21.408 15.203 -56.613 1.00 72.12 240 ALA A C 1
ATOM 1930 O O . ALA A 1 240 ? 21.668 14.003 -56.737 1.00 72.12 240 ALA A O 1
ATOM 1931 N N . ARG A 1 241 ? 20.191 15.716 -56.809 1.00 60.28 241 ARG A N 1
ATOM 1932 C CA . ARG A 1 241 ? 19.058 14.943 -57.333 1.00 60.28 241 ARG A CA 1
ATOM 1933 C C . ARG A 1 241 ? 19.070 14.899 -58.853 1.00 60.28 241 ARG A C 1
ATOM 1935 O O . ARG A 1 241 ? 19.350 15.957 -59.458 1.00 60.28 241 ARG A O 1
#

Foldseek 3Di:
DDPPPQPPQKDWDDWDDDPFKIWTWIWRADPNFTKTWIWIDTPPDPDRATFTAFIDGVPDTQDGPVVVVQPATWHWFAFPVGIWTFGDDPLEGEAIRDPDPDPCCVDLQVRQNRQCRRSVRVVGHYDDDPVSVVSNVVVVVVVVVVVVVVVVVVVVVVVVVLVVLQVVQVPADWDWFQFPVRDIDIFGEDEPPSQQSDDFQGKYWHAPDPVCRHVRTFFIWGWHADPVRGIDTGTDGTTDD